Protein AF-A0A6J8ECQ6-F1 (afdb_monomer_lite)

InterPro domains:
  IPR021109 Aspartic peptidase domain superfamily [G3DSA:2.40.70.10] (1-75)

Foldseek 3Di:
DVVPDDWDFPDWDWDWDDQPNDTDTDIDGDTPDLDPDDQDPVNCVVQVWDQDPVQCWIQGPNDTGHHDDPVPADQKFWKWAAAKDKAAAQDKDKGWIDTPDDDDAFFKKWFDDFDPVCVVQQKAWDIDIDTDHPGTDIIIMGRHHNGIGIGHTGHTGGMMGTDRPVRVPPPPPPPPPCPDDPVCVVVVVVVPPDDDDDDDDD

Organism: Mytilus coruscus (NCBI:txid42192)

Sequence (202 aa):
MADGHNVRPLGTIKLPLLIDNQYIYQIFVVADIDIPVVLGYDFMYNNQCVIDVPNKNLLLNSQTVDCHLESQIPSLFKISIDKQVTIPPNSETIIHALPNEKLPYGTTMILDNTSQSFKNKGVLVAKSICTFKGDNLPLRVMNMTDLPQTLYKNTCAGTAETVCSENILGNINAEPDLVLPEHMQVVIENVKVTLRWINAKL

Structure (mmCIF, N/CA/C/O backbone):
data_AF-A0A6J8ECQ6-F1
#
_entry.id   AF-A0A6J8ECQ6-F1
#
loop_
_atom_site.group_PDB
_atom_site.id
_atom_site.type_symbol
_atom_site.label_atom_id
_atom_site.label_alt_id
_atom_site.label_comp_id
_atom_site.label_asym_id
_atom_site.label_entity_id
_atom_site.label_seq_id
_atom_site.pdbx_PDB_ins_code
_atom_site.Cartn_x
_atom_site.Cartn_y
_atom_site.Cartn_z
_atom_site.occupancy
_atom_site.B_iso_or_equiv
_atom_site.auth_seq_id
_atom_site.auth_comp_id
_atom_site.auth_asym_id
_atom_site.auth_atom_id
_atom_site.pdbx_PDB_model_num
ATOM 1 N N . MET A 1 1 ? 20.919 -11.361 -14.931 1.00 57.34 1 MET A N 1
ATOM 2 C CA . MET A 1 1 ? 20.191 -10.134 -14.560 1.00 57.34 1 MET A CA 1
ATOM 3 C C . MET A 1 1 ? 21.131 -8.946 -14.767 1.00 57.34 1 MET A C 1
ATOM 5 O O . MET A 1 1 ? 22.212 -9.140 -15.318 1.00 57.34 1 MET A O 1
ATOM 9 N N . ALA A 1 2 ? 20.734 -7.718 -14.419 1.00 57.00 2 ALA A N 1
ATOM 10 C CA . ALA A 1 2 ? 21.618 -6.544 -14.521 1.00 57.00 2 ALA A CA 1
ATOM 11 C C . ALA A 1 2 ? 22.860 -6.626 -13.595 1.00 57.00 2 ALA A C 1
ATOM 13 O O . ALA A 1 2 ? 23.785 -5.835 -13.728 1.00 57.00 2 ALA A O 1
ATOM 14 N N . ASP A 1 3 ? 22.884 -7.616 -12.702 1.00 67.25 3 ASP A N 1
ATOM 15 C CA . ASP A 1 3 ? 23.976 -8.032 -11.815 1.00 67.25 3 ASP A CA 1
ATOM 16 C C . ASP A 1 3 ? 25.015 -8.974 -12.468 1.00 67.25 3 ASP A C 1
ATOM 18 O O . ASP A 1 3 ? 26.003 -9.337 -11.836 1.00 67.25 3 ASP A O 1
ATOM 22 N N . GLY A 1 4 ? 24.797 -9.408 -13.716 1.00 63.81 4 GLY A N 1
ATOM 23 C CA . GLY A 1 4 ? 25.665 -10.359 -14.417 1.00 63.81 4 GLY A CA 1
ATOM 24 C C . GLY A 1 4 ? 25.425 -11.842 -14.099 1.00 63.81 4 GLY A C 1
ATOM 25 O O . GLY A 1 4 ? 26.076 -12.694 -14.707 1.00 63.81 4 GLY A O 1
ATOM 26 N N . HIS A 1 5 ? 24.475 -12.189 -13.226 1.00 73.31 5 HIS A N 1
ATOM 27 C CA . HIS A 1 5 ? 24.118 -13.586 -12.968 1.00 73.31 5 HIS A CA 1
ATOM 28 C C . HIS A 1 5 ? 23.386 -14.199 -14.168 1.00 73.31 5 HIS A C 1
ATOM 30 O O . HIS A 1 5 ? 22.498 -13.582 -14.772 1.00 73.31 5 HIS A O 1
ATOM 36 N N . ASN A 1 6 ? 23.757 -15.431 -14.524 1.00 76.38 6 ASN A N 1
ATOM 37 C CA . ASN A 1 6 ? 23.113 -16.154 -15.613 1.00 76.38 6 ASN A CA 1
ATOM 38 C C . ASN A 1 6 ? 21.781 -16.727 -15.123 1.00 76.38 6 ASN A C 1
ATOM 40 O O . ASN A 1 6 ? 21.749 -17.638 -14.299 1.00 76.38 6 ASN A O 1
ATOM 44 N N . VAL A 1 7 ? 20.687 -16.170 -15.630 1.00 80.38 7 VAL A N 1
ATOM 45 C CA . VAL A 1 7 ? 19.332 -16.583 -15.275 1.00 80.38 7 VAL A CA 1
ATOM 46 C C . VAL A 1 7 ? 18.813 -17.497 -16.372 1.00 80.38 7 VAL A C 1
ATOM 48 O O . VAL A 1 7 ? 18.702 -17.088 -17.529 1.00 80.38 7 VAL A O 1
ATOM 51 N N . ARG A 1 8 ? 18.497 -18.744 -16.016 1.00 87.31 8 ARG A N 1
ATOM 52 C CA . ARG A 1 8 ? 17.998 -19.738 -16.969 1.00 87.31 8 ARG A CA 1
ATOM 53 C C . ARG A 1 8 ? 16.502 -19.514 -17.236 1.00 87.31 8 ARG A C 1
ATOM 55 O O . ARG A 1 8 ? 15.712 -19.609 -16.299 1.00 87.31 8 ARG A O 1
ATOM 62 N N . PRO A 1 9 ? 16.085 -19.310 -18.499 1.00 90.44 9 PRO A N 1
ATOM 63 C CA . PRO A 1 9 ? 14.670 -19.273 -18.846 1.00 90.44 9 PRO A CA 1
ATOM 64 C C . PRO A 1 9 ? 13.991 -20.622 -18.576 1.00 90.44 9 PRO A C 1
ATOM 66 O O . PRO A 1 9 ? 14.503 -21.674 -18.967 1.00 90.44 9 PRO A O 1
ATOM 69 N N . LEU A 1 10 ? 12.819 -20.577 -17.951 1.00 94.56 10 LEU A N 1
ATOM 70 C CA . LEU A 1 10 ? 11.922 -21.714 -17.731 1.00 94.56 10 LEU A CA 1
ATOM 71 C C . LEU A 1 10 ? 10.846 -21.812 -18.821 1.00 94.56 10 LEU A C 1
ATOM 73 O O . LEU A 1 10 ? 10.339 -22.896 -19.098 1.00 94.56 10 LEU A O 1
ATOM 77 N N . GLY A 1 11 ? 10.507 -20.692 -19.463 1.00 94.44 11 GLY A N 1
ATOM 78 C CA . GLY A 1 11 ? 9.518 -20.647 -20.536 1.00 94.44 11 GLY A CA 1
ATOM 79 C C . GLY A 1 11 ? 9.210 -19.227 -20.993 1.00 94.44 11 GLY A C 1
ATOM 80 O O . GLY A 1 11 ? 9.844 -18.266 -20.559 1.00 94.44 11 GLY A O 1
ATOM 81 N N . THR A 1 12 ? 8.217 -19.095 -21.872 1.00 95.12 12 THR A N 1
ATOM 82 C CA . THR A 1 12 ? 7.693 -17.791 -22.298 1.00 95.12 12 THR A CA 1
ATOM 83 C C . THR A 1 12 ? 6.174 -17.790 -22.266 1.00 95.12 12 THR A C 1
ATOM 85 O O . THR A 1 12 ? 5.545 -18.823 -22.498 1.00 95.12 12 THR A O 1
ATOM 88 N N . ILE A 1 13 ? 5.578 -16.636 -21.976 1.00 95.00 13 ILE A N 1
ATOM 89 C CA . ILE A 1 13 ? 4.125 -16.461 -21.970 1.00 95.00 13 ILE A CA 1
ATOM 90 C C . ILE A 1 13 ? 3.759 -15.052 -22.435 1.00 95.00 13 ILE A C 1
ATOM 92 O O . ILE A 1 13 ? 4.429 -14.084 -22.087 1.00 95.00 13 ILE A O 1
ATOM 96 N N . LYS A 1 14 ? 2.694 -14.918 -23.231 1.00 93.75 14 LYS A N 1
ATOM 97 C CA . LYS A 1 14 ? 2.163 -13.612 -23.640 1.00 93.75 14 LYS A CA 1
ATOM 98 C C . LYS A 1 14 ? 1.031 -13.209 -22.702 1.00 93.75 14 LYS A C 1
ATOM 100 O O . LYS A 1 14 ? 0.001 -13.879 -22.683 1.00 93.75 14 LYS A O 1
ATOM 105 N N . LEU A 1 15 ? 1.212 -12.121 -21.960 1.00 93.00 15 LEU A N 1
ATOM 106 C CA . LEU A 1 15 ? 0.238 -11.617 -20.986 1.00 93.00 15 LEU A CA 1
ATOM 107 C C . LEU A 1 15 ? 0.067 -10.097 -21.124 1.00 93.00 15 LEU A C 1
ATOM 109 O O . LEU A 1 15 ? 0.996 -9.417 -21.573 1.00 93.00 15 LEU A O 1
ATOM 113 N N . PRO A 1 16 ? -1.105 -9.547 -20.756 1.00 91.62 16 PRO A N 1
ATOM 114 C CA . PRO A 1 16 ? -1.269 -8.109 -20.620 1.00 91.62 16 PRO A CA 1
ATOM 115 C C . PRO A 1 16 ? -0.565 -7.614 -19.348 1.00 91.62 16 PRO A C 1
ATOM 117 O O . PRO A 1 16 ? -0.808 -8.119 -18.254 1.00 91.62 16 PRO A O 1
ATOM 120 N N . LEU A 1 17 ? 0.278 -6.599 -19.498 1.00 89.25 17 LEU A N 1
ATOM 121 C CA . LEU A 1 17 ? 0.868 -5.821 -18.417 1.00 89.25 17 LEU A CA 1
ATOM 122 C C . LEU A 1 17 ? 0.044 -4.550 -18.222 1.00 89.25 17 LEU A C 1
ATOM 124 O O . LEU A 1 17 ? -0.150 -3.803 -19.179 1.00 89.25 17 LEU A O 1
ATOM 128 N N . LEU A 1 18 ? -0.433 -4.313 -17.002 1.00 87.56 18 LEU A N 1
ATOM 129 C CA . LEU A 1 18 ? -1.066 -3.051 -16.629 1.00 87.56 18 LEU A CA 1
ATOM 130 C C . LEU A 1 18 ? 0.001 -2.129 -16.033 1.00 87.56 18 LEU A C 1
ATOM 132 O O . LEU A 1 18 ? 0.542 -2.433 -14.971 1.00 87.56 18 LEU A O 1
ATOM 136 N N . ILE A 1 19 ? 0.303 -1.028 -16.718 1.00 86.38 19 ILE A N 1
ATOM 137 C CA . ILE A 1 19 ? 1.131 0.057 -16.183 1.00 86.38 19 ILE A CA 1
ATOM 138 C C . ILE A 1 19 ? 0.235 1.283 -16.063 1.00 86.38 19 ILE A C 1
ATOM 140 O O . ILE A 1 19 ? -0.255 1.788 -17.074 1.00 86.38 19 ILE A O 1
ATOM 144 N N . ASP A 1 20 ? 0.001 1.723 -14.825 1.00 81.62 20 ASP A N 1
ATOM 145 C CA . ASP A 1 20 ? -1.000 2.741 -14.497 1.00 81.62 20 ASP A CA 1
ATOM 146 C C . ASP A 1 20 ? -2.364 2.385 -15.129 1.00 81.62 20 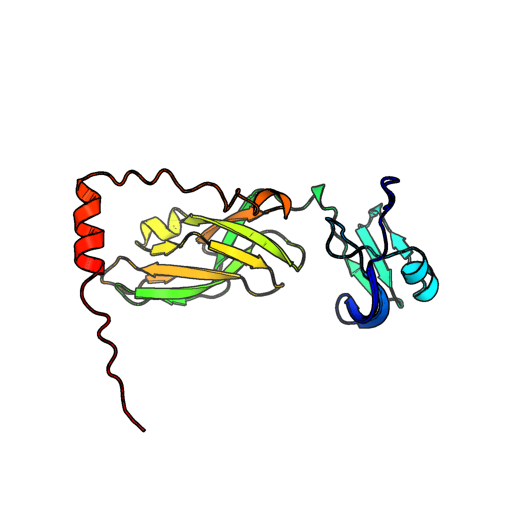ASP A C 1
ATOM 148 O O . ASP A 1 20 ? -2.912 1.324 -14.827 1.00 81.62 20 ASP A O 1
ATOM 152 N N . ASN A 1 21 ? -2.876 3.184 -16.069 1.00 79.50 21 ASN A N 1
ATOM 153 C CA . ASN A 1 21 ? -4.145 2.923 -16.759 1.00 79.50 21 ASN A CA 1
ATOM 154 C C . ASN A 1 21 ? -3.981 2.342 -18.179 1.00 79.50 21 ASN A C 1
ATOM 156 O O . ASN A 1 21 ? -4.912 2.411 -18.988 1.00 79.50 21 ASN A O 1
ATOM 160 N N . GLN A 1 22 ? -2.814 1.778 -18.510 1.00 83.56 22 GLN A N 1
ATOM 161 C CA . GLN A 1 22 ? -2.511 1.250 -19.843 1.00 83.56 22 GLN A CA 1
ATOM 162 C C . GLN A 1 22 ? -2.241 -0.256 -19.842 1.00 83.56 22 GLN A C 1
ATOM 164 O O . GLN A 1 22 ? -1.382 -0.749 -19.114 1.00 83.56 22 GLN A O 1
ATOM 169 N N . TYR A 1 23 ? -2.925 -0.981 -20.733 1.00 89.88 23 TYR A N 1
ATOM 170 C CA . TYR A 1 23 ? -2.656 -2.394 -20.997 1.00 89.88 23 TYR A CA 1
ATOM 171 C C . TYR A 1 23 ? -1.702 -2.566 -22.179 1.00 89.88 23 TYR A C 1
ATOM 173 O O . TYR A 1 23 ? -2.011 -2.155 -23.298 1.00 89.88 23 TYR A O 1
ATOM 181 N N . ILE A 1 24 ? -0.581 -3.246 -21.946 1.00 90.31 24 ILE A N 1
ATOM 182 C CA . ILE A 1 24 ? 0.434 -3.546 -22.961 1.00 90.31 24 ILE A CA 1
ATOM 183 C C . ILE A 1 24 ? 0.647 -5.054 -23.017 1.00 90.31 24 ILE A C 1
ATOM 185 O O . ILE A 1 24 ? 1.004 -5.682 -22.025 1.00 90.31 24 ILE A O 1
ATOM 189 N N . TYR A 1 25 ? 0.434 -5.663 -24.181 1.00 90.50 25 TYR A N 1
ATOM 190 C CA . TYR A 1 25 ? 0.695 -7.090 -24.357 1.00 90.50 25 TYR A CA 1
ATOM 191 C C . TYR A 1 25 ? 2.179 -7.328 -24.613 1.00 90.50 25 TYR A C 1
ATOM 193 O O . TYR A 1 25 ? 2.691 -6.938 -25.660 1.00 90.50 25 TYR A O 1
ATOM 201 N N . GLN A 1 26 ? 2.835 -8.040 -23.699 1.00 90.44 26 GLN A N 1
ATOM 202 C CA . GLN A 1 26 ? 4.257 -8.361 -23.786 1.00 90.44 26 GLN A CA 1
ATOM 203 C C . GLN A 1 26 ? 4.466 -9.876 -23.694 1.00 90.44 26 GLN A C 1
ATOM 205 O O . GLN A 1 26 ? 3.704 -10.595 -23.040 1.00 90.44 26 GLN A O 1
ATOM 210 N N . ILE A 1 27 ? 5.498 -10.372 -24.379 1.00 91.75 27 ILE A N 1
ATOM 211 C CA . ILE A 1 27 ? 6.008 -11.725 -24.152 1.00 91.75 27 ILE A CA 1
ATOM 212 C C . ILE A 1 27 ? 6.946 -11.656 -22.949 1.00 91.75 27 ILE A C 1
ATOM 214 O O . ILE A 1 27 ? 7.990 -11.011 -23.007 1.00 91.75 27 ILE A O 1
ATOM 218 N N . PHE A 1 28 ? 6.567 -12.322 -21.867 1.00 91.94 28 PHE A N 1
ATOM 219 C CA . PHE A 1 28 ? 7.386 -12.486 -20.678 1.00 91.94 28 PHE A CA 1
ATOM 220 C C . PHE A 1 28 ? 8.244 -13.734 -20.812 1.00 91.94 28 PHE A C 1
ATOM 222 O O . PHE A 1 28 ? 7.748 -14.800 -21.185 1.00 91.94 28 PHE A O 1
ATOM 229 N N . VAL A 1 29 ? 9.520 -13.605 -20.462 1.00 91.62 29 VAL A N 1
ATOM 230 C CA . VAL A 1 29 ? 10.399 -14.744 -20.206 1.00 91.62 29 VAL A CA 1
ATOM 231 C C . VAL A 1 29 ? 10.252 -15.099 -18.733 1.00 91.62 29 VAL A C 1
ATOM 233 O O . VAL A 1 29 ? 10.522 -14.272 -17.867 1.00 91.62 29 VAL A O 1
ATOM 236 N N . VAL A 1 30 ? 9.792 -16.315 -18.451 1.00 91.25 30 VAL A N 1
ATOM 237 C CA . VAL A 1 30 ? 9.644 -16.811 -17.081 1.00 91.25 30 VAL A CA 1
ATOM 238 C C . VAL A 1 30 ? 10.979 -17.383 -16.641 1.00 91.25 30 VAL A C 1
ATOM 240 O O . VAL A 1 30 ? 11.564 -18.200 -17.355 1.00 91.25 30 VAL A O 1
ATOM 243 N N . ALA A 1 31 ? 11.451 -16.969 -15.475 1.00 90.06 31 ALA A N 1
ATOM 244 C CA . ALA A 1 31 ? 12.676 -17.453 -14.869 1.00 90.06 31 ALA A CA 1
ATOM 245 C C . ALA A 1 31 ? 12.563 -17.418 -13.343 1.00 90.06 31 ALA A C 1
ATOM 247 O O . ALA A 1 31 ? 11.691 -16.739 -12.806 1.00 90.06 31 ALA A O 1
ATOM 248 N N . ASP A 1 32 ? 13.444 -18.153 -12.672 1.00 86.69 32 ASP A N 1
ATOM 249 C CA . ASP A 1 32 ? 13.591 -18.095 -11.219 1.00 86.69 32 ASP A CA 1
ATOM 250 C C . ASP A 1 32 ? 14.421 -16.852 -10.860 1.00 86.69 32 ASP A C 1
ATOM 252 O O . ASP A 1 32 ? 15.632 -16.825 -11.094 1.00 86.69 32 ASP A O 1
ATOM 256 N N . ILE A 1 33 ? 13.741 -15.781 -10.441 1.00 82.81 33 ILE A N 1
ATOM 257 C CA . ILE A 1 33 ? 14.327 -14.477 -10.109 1.00 82.81 33 ILE A CA 1
ATOM 258 C C . ILE A 1 33 ? 13.702 -13.931 -8.822 1.00 82.81 33 ILE A C 1
ATOM 260 O O . ILE A 1 33 ? 12.494 -14.047 -8.621 1.00 82.81 33 ILE A O 1
ATOM 264 N N . ASP A 1 34 ? 14.511 -13.280 -7.985 1.00 73.69 34 ASP A N 1
ATOM 265 C CA . ASP A 1 34 ? 14.055 -12.720 -6.699 1.00 73.69 34 ASP A CA 1
ATOM 266 C C . ASP A 1 34 ? 13.149 -11.489 -6.873 1.00 73.69 34 ASP A C 1
ATOM 268 O O . ASP A 1 34 ? 12.308 -11.171 -6.030 1.00 73.69 34 ASP A O 1
ATOM 272 N N . ILE A 1 35 ? 13.304 -10.791 -8.002 1.00 75.25 35 ILE A N 1
ATOM 273 C CA . ILE A 1 35 ? 12.509 -9.617 -8.364 1.00 75.25 35 ILE A CA 1
ATOM 274 C C . ILE A 1 35 ? 11.280 -10.089 -9.147 1.00 75.25 35 ILE A C 1
ATOM 276 O O . ILE A 1 35 ? 11.448 -10.748 -10.170 1.00 75.25 35 ILE A O 1
ATOM 280 N N . PRO A 1 36 ? 10.048 -9.706 -8.763 1.00 74.31 36 PRO A N 1
ATOM 281 C CA . PRO A 1 36 ? 8.832 -10.261 -9.359 1.00 74.31 36 PRO A CA 1
ATOM 282 C C . PRO A 1 36 ? 8.723 -10.034 -10.874 1.00 74.31 36 PRO A C 1
ATOM 284 O O . PRO A 1 36 ? 8.244 -10.909 -11.591 1.00 74.31 36 PRO A O 1
ATOM 287 N N . VAL A 1 37 ? 9.145 -8.864 -11.371 1.00 85.25 37 VAL A N 1
ATOM 288 C CA . VAL A 1 37 ? 9.151 -8.519 -12.800 1.00 85.25 37 VAL A CA 1
ATOM 289 C C . VAL A 1 37 ? 10.292 -7.547 -13.088 1.00 85.25 37 VAL A C 1
ATOM 291 O O . VAL A 1 37 ? 10.501 -6.590 -12.346 1.00 85.25 37 VAL A O 1
ATOM 294 N N . VAL A 1 38 ? 10.986 -7.745 -14.210 1.00 88.62 38 VAL A N 1
ATOM 295 C CA . VAL A 1 38 ? 11.984 -6.805 -14.734 1.00 88.62 38 VAL A CA 1
ATOM 296 C C . VAL A 1 38 ? 11.570 -6.377 -16.139 1.00 88.62 38 VAL A C 1
ATOM 298 O O . VAL A 1 38 ? 11.349 -7.221 -17.007 1.00 88.62 38 VAL A O 1
ATOM 301 N N . LEU A 1 39 ? 11.477 -5.066 -16.374 1.00 89.44 39 LEU A N 1
ATOM 302 C CA . LEU A 1 39 ? 11.253 -4.525 -17.714 1.00 89.44 39 LEU A CA 1
ATOM 303 C C . LEU A 1 39 ? 12.577 -4.493 -18.480 1.00 89.44 39 LEU A C 1
ATOM 305 O O . LEU A 1 39 ? 13.507 -3.774 -18.119 1.00 89.44 39 LEU A O 1
ATOM 309 N N . GLY A 1 40 ? 12.658 -5.314 -19.525 1.00 89.31 40 GLY A N 1
ATOM 310 C CA . GLY A 1 40 ? 13.839 -5.439 -20.368 1.00 89.31 40 GLY A CA 1
ATOM 311 C C . GLY A 1 40 ? 14.002 -4.295 -21.369 1.00 89.31 40 GLY A C 1
ATOM 312 O O . GLY A 1 40 ? 13.098 -3.495 -21.621 1.00 89.31 40 GLY A O 1
ATOM 313 N N . TYR A 1 41 ? 15.185 -4.244 -21.982 1.00 88.19 41 TYR A N 1
ATOM 314 C CA . TYR A 1 41 ? 15.485 -3.305 -23.064 1.00 88.19 41 TYR A CA 1
ATOM 315 C C . TYR A 1 41 ? 14.548 -3.468 -24.266 1.00 88.19 41 TYR A C 1
ATOM 317 O O . TYR A 1 41 ? 14.153 -2.482 -24.877 1.00 88.19 41 TYR A O 1
ATOM 325 N N . ASP A 1 42 ? 14.161 -4.698 -24.583 1.00 89.44 42 ASP A N 1
ATOM 326 C CA . ASP A 1 42 ? 13.210 -5.029 -25.641 1.00 89.44 42 ASP A CA 1
ATOM 327 C C . ASP A 1 42 ? 11.836 -4.385 -25.407 1.00 89.44 42 ASP A C 1
ATOM 329 O O . ASP A 1 42 ? 11.280 -3.771 -26.318 1.00 89.44 42 ASP A O 1
ATOM 333 N N . PHE A 1 43 ? 11.314 -4.458 -24.179 1.00 91.56 43 PHE A N 1
ATOM 334 C CA . PHE A 1 43 ? 10.083 -3.772 -23.798 1.00 91.56 43 PHE A CA 1
ATOM 335 C C . PHE A 1 43 ? 10.233 -2.259 -23.971 1.00 91.56 43 PHE A C 1
ATOM 337 O O . PHE A 1 43 ? 9.376 -1.624 -24.586 1.00 91.56 43 PHE A O 1
ATOM 344 N N . MET A 1 44 ? 11.331 -1.688 -23.466 1.00 91.50 44 MET A N 1
ATOM 345 C CA . MET A 1 44 ? 11.578 -0.249 -23.558 1.00 91.50 44 MET A CA 1
ATOM 346 C C . MET A 1 44 ? 11.688 0.230 -25.007 1.00 91.50 44 MET A C 1
ATOM 348 O O . MET A 1 44 ? 11.099 1.246 -25.364 1.00 91.50 44 MET A O 1
ATOM 352 N N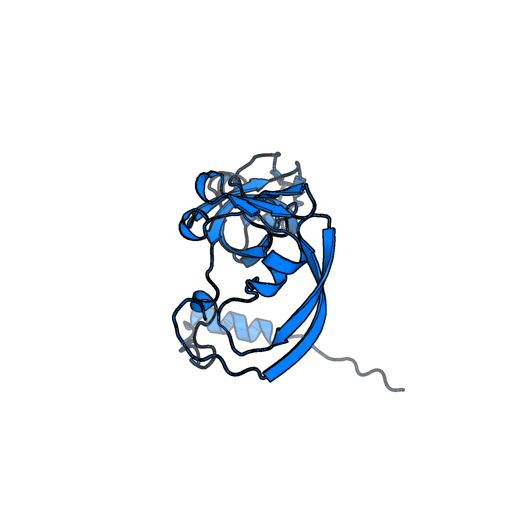 . TYR A 1 45 ? 12.400 -0.516 -25.849 1.00 90.81 45 TYR A N 1
ATOM 353 C CA . TYR A 1 45 ? 12.575 -0.200 -27.261 1.00 90.81 45 TYR A CA 1
ATOM 354 C C . TYR A 1 45 ? 11.244 -0.261 -28.019 1.00 90.81 45 TYR A C 1
ATOM 356 O O . TYR A 1 45 ? 10.875 0.692 -28.705 1.00 90.81 45 TYR A O 1
ATOM 364 N N . ASN A 1 46 ? 10.488 -1.349 -27.848 1.00 91.44 46 ASN A N 1
ATOM 365 C CA . ASN A 1 46 ? 9.236 -1.571 -28.574 1.00 91.44 46 ASN A CA 1
ATOM 366 C C . ASN A 1 46 ? 8.125 -0.591 -28.174 1.00 91.44 46 ASN A C 1
ATOM 368 O O . ASN A 1 46 ? 7.274 -0.276 -29.002 1.00 91.44 46 ASN A O 1
ATOM 372 N N . ASN A 1 47 ? 8.138 -0.103 -26.931 1.00 89.50 47 ASN A N 1
ATOM 373 C CA . ASN A 1 47 ? 7.143 0.842 -26.414 1.00 89.50 47 ASN A CA 1
ATOM 374 C C . ASN A 1 47 ? 7.659 2.290 -26.351 1.00 89.50 47 ASN A C 1
ATOM 376 O O . ASN A 1 47 ? 7.008 3.145 -25.752 1.00 89.50 47 ASN A O 1
ATOM 380 N N . GLN A 1 48 ? 8.819 2.569 -26.965 1.00 91.31 48 GLN A N 1
ATOM 381 C CA . GLN A 1 48 ? 9.428 3.905 -27.035 1.00 91.31 48 GLN A CA 1
ATOM 382 C C . GLN A 1 48 ? 9.558 4.575 -25.657 1.00 91.31 48 GLN A C 1
ATOM 384 O O . GLN A 1 48 ? 9.311 5.771 -25.494 1.00 91.31 48 GLN A O 1
ATOM 389 N N . CYS A 1 49 ? 9.930 3.780 -24.656 1.00 92.94 49 CYS A N 1
ATOM 390 C CA . CYS A 1 49 ? 10.055 4.238 -23.286 1.00 92.94 49 CYS A CA 1
ATOM 391 C C . CYS A 1 49 ? 11.2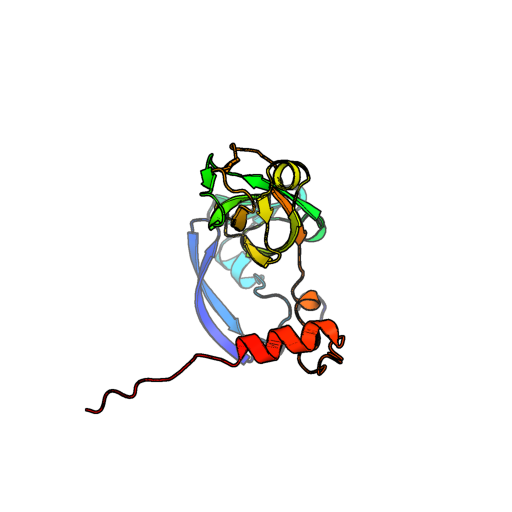08 5.233 -23.128 1.00 92.94 49 CYS A C 1
ATOM 393 O O . CYS A 1 49 ? 12.294 5.031 -23.678 1.00 92.94 49 CYS A O 1
ATOM 395 N N . VAL A 1 50 ? 11.017 6.245 -22.280 1.00 93.75 50 VAL A N 1
ATOM 396 C CA . VAL A 1 50 ? 12.101 7.125 -21.814 1.00 93.75 50 VAL A CA 1
ATOM 397 C C . VAL A 1 50 ? 12.126 7.111 -20.293 1.00 93.75 50 VAL A C 1
ATOM 399 O O . VAL A 1 50 ? 11.147 7.482 -19.655 1.00 93.75 50 VAL A O 1
ATOM 402 N N . ILE A 1 51 ? 13.247 6.686 -19.709 1.00 92.56 51 ILE A N 1
ATOM 403 C CA . ILE A 1 51 ? 13.456 6.740 -18.259 1.00 92.56 51 ILE A CA 1
ATOM 404 C C . ILE A 1 51 ? 14.126 8.069 -17.913 1.00 92.56 51 ILE A C 1
ATOM 406 O O . ILE A 1 51 ? 15.271 8.316 -18.292 1.00 92.56 51 ILE A O 1
ATOM 410 N N . ASP A 1 52 ? 13.426 8.898 -17.149 1.00 92.56 52 ASP A N 1
ATOM 411 C CA . ASP A 1 52 ? 13.957 10.103 -16.525 1.00 92.56 52 ASP A CA 1
ATOM 412 C C . ASP A 1 52 ? 14.293 9.792 -15.061 1.00 92.56 52 ASP A C 1
ATOM 414 O O . ASP A 1 52 ? 13.444 9.853 -14.171 1.00 92.56 52 ASP A O 1
ATOM 418 N N . VAL A 1 53 ? 15.544 9.393 -14.818 1.00 90.69 53 VAL A N 1
ATOM 419 C CA . VAL A 1 53 ? 16.016 8.999 -13.481 1.00 90.69 53 VAL A CA 1
ATOM 420 C C . VAL A 1 53 ? 15.957 10.159 -12.473 1.00 90.69 53 VAL A C 1
ATOM 422 O O . VAL A 1 53 ? 15.453 9.932 -11.371 1.00 90.69 53 VAL A O 1
ATOM 425 N N . PRO A 1 54 ? 16.417 11.391 -12.794 1.00 89.75 54 PRO A N 1
ATOM 426 C CA . PRO A 1 54 ? 16.318 12.524 -11.871 1.00 89.75 54 PRO A CA 1
ATOM 427 C C . PRO A 1 54 ? 14.887 12.819 -11.409 1.00 89.75 54 PRO A C 1
ATOM 429 O O . PRO A 1 54 ? 14.664 13.030 -10.215 1.00 89.75 54 PRO A O 1
ATOM 432 N N . ASN A 1 55 ? 13.922 12.791 -12.332 1.00 90.88 55 ASN A N 1
ATOM 433 C CA . ASN A 1 55 ? 12.515 13.038 -12.014 1.00 90.88 55 ASN A CA 1
ATOM 434 C C . ASN A 1 55 ? 11.765 11.783 -11.553 1.00 90.88 55 ASN A C 1
ATOM 436 O O . ASN A 1 55 ? 10.623 11.900 -11.122 1.00 90.88 55 ASN A O 1
ATOM 440 N N . LYS A 1 56 ? 12.418 10.613 -11.589 1.00 91.25 56 LYS A N 1
ATOM 441 C CA . LYS A 1 56 ? 11.859 9.297 -11.248 1.00 91.25 56 LYS A CA 1
ATOM 442 C C . LYS A 1 56 ? 10.610 8.986 -12.059 1.00 91.25 56 LYS A C 1
ATOM 444 O O . LYS A 1 56 ? 9.621 8.526 -11.512 1.00 91.25 56 LYS A O 1
ATOM 449 N N . ASN A 1 57 ? 10.674 9.220 -13.361 1.00 92.56 57 ASN A N 1
ATOM 450 C CA . ASN A 1 57 ? 9.537 9.037 -14.244 1.00 92.56 57 ASN A CA 1
ATOM 451 C C . ASN A 1 57 ? 9.886 8.101 -15.396 1.00 92.56 57 ASN A C 1
ATOM 453 O O . ASN A 1 57 ? 11.005 8.105 -15.913 1.00 92.56 57 ASN A O 1
ATOM 457 N N . LEU A 1 58 ? 8.898 7.328 -15.825 1.00 92.31 58 LEU A N 1
ATOM 458 C CA . LEU A 1 58 ? 8.924 6.559 -17.059 1.00 92.31 58 LEU A CA 1
ATOM 459 C C . LEU A 1 58 ? 7.920 7.185 -18.025 1.00 92.31 58 LEU A C 1
ATOM 461 O O . LEU A 1 58 ? 6.717 7.146 -17.789 1.00 92.31 58 LEU A O 1
ATOM 465 N N . LEU A 1 59 ? 8.398 7.747 -19.129 1.00 93.31 59 LEU A N 1
ATOM 466 C CA . LEU A 1 59 ? 7.530 8.105 -20.243 1.00 93.31 59 LEU A CA 1
ATOM 467 C C . LEU A 1 59 ? 7.203 6.836 -21.029 1.00 93.31 59 LEU A C 1
ATOM 469 O O . LEU A 1 59 ? 8.111 6.164 -21.517 1.00 93.31 59 LEU A O 1
ATOM 473 N N . LEU A 1 60 ? 5.918 6.541 -21.172 1.00 91.81 60 LEU A N 1
ATOM 474 C CA . LEU A 1 60 ? 5.388 5.370 -21.860 1.00 91.81 60 LEU A CA 1
ATOM 475 C C . LEU A 1 60 ? 4.156 5.793 -22.664 1.00 91.81 60 LEU A C 1
ATOM 477 O O . LEU A 1 60 ? 3.203 6.322 -22.098 1.00 91.81 60 LEU A O 1
ATOM 481 N N . ASN A 1 61 ? 4.166 5.599 -23.988 1.00 85.44 61 ASN A N 1
ATOM 482 C CA . ASN A 1 61 ? 3.063 6.013 -24.874 1.00 85.44 61 ASN A CA 1
ATOM 483 C C . ASN A 1 61 ? 2.604 7.471 -24.646 1.00 85.44 61 ASN A C 1
ATOM 485 O O . ASN A 1 61 ? 1.409 7.754 -24.551 1.00 85.44 61 ASN A O 1
ATOM 489 N N . SER A 1 62 ? 3.561 8.395 -24.494 1.00 83.31 62 SER A N 1
ATOM 490 C CA . SER A 1 62 ? 3.315 9.815 -24.183 1.00 83.31 62 SER A CA 1
ATOM 491 C C . SER A 1 62 ? 2.622 10.096 -22.837 1.00 83.31 62 SER A C 1
ATOM 493 O O . SER A 1 62 ? 2.219 11.234 -22.598 1.00 83.31 62 SER A O 1
ATOM 495 N N . GLN A 1 63 ? 2.508 9.106 -21.947 1.00 88.50 63 GLN A N 1
ATOM 496 C CA . GLN A 1 63 ? 2.075 9.280 -20.561 1.00 88.50 63 GLN A CA 1
ATOM 497 C C . GLN A 1 63 ? 3.257 9.132 -19.610 1.00 88.50 63 GLN A C 1
ATOM 499 O O . GLN A 1 63 ? 4.128 8.284 -19.800 1.00 88.50 63 GLN A O 1
ATOM 504 N N . THR A 1 64 ? 3.285 9.979 -18.589 1.00 91.12 64 THR A N 1
ATOM 505 C CA . THR A 1 64 ? 4.288 9.920 -17.530 1.00 91.12 64 THR A CA 1
ATOM 506 C C . THR A 1 64 ? 3.795 8.978 -16.446 1.00 91.12 64 THR A C 1
ATOM 508 O O . THR A 1 64 ? 2.744 9.216 -15.858 1.00 91.12 64 THR A O 1
ATOM 511 N N . VAL A 1 65 ? 4.563 7.928 -16.186 1.00 89.88 65 VAL A N 1
ATOM 512 C CA . VAL A 1 65 ? 4.358 7.004 -15.075 1.00 89.88 65 VAL A CA 1
ATOM 513 C C . VAL A 1 65 ? 5.336 7.378 -13.969 1.00 89.88 65 VAL A C 1
ATOM 515 O O . VAL A 1 65 ? 6.549 7.391 -14.195 1.00 89.88 65 VAL A O 1
ATOM 518 N N . ASP A 1 66 ? 4.807 7.677 -12.785 1.00 87.69 66 ASP A N 1
ATOM 519 C CA . ASP A 1 66 ? 5.616 7.934 -11.595 1.00 87.69 66 ASP A CA 1
ATOM 520 C C . ASP A 1 66 ? 6.315 6.634 -11.162 1.00 87.69 66 ASP A C 1
ATOM 522 O O . ASP A 1 66 ? 5.682 5.598 -10.941 1.00 87.69 66 ASP A O 1
ATOM 526 N N . CYS A 1 67 ? 7.634 6.691 -11.019 1.00 87.44 67 CYS A N 1
ATOM 527 C CA . CYS A 1 67 ? 8.458 5.602 -10.513 1.00 87.44 67 CYS A CA 1
ATOM 528 C C . CYS A 1 67 ? 8.942 5.914 -9.094 1.00 87.44 67 CYS A C 1
ATOM 530 O O . CYS A 1 67 ? 9.061 7.063 -8.660 1.00 87.44 67 CYS A O 1
ATOM 532 N N . HIS A 1 68 ? 9.305 4.863 -8.367 1.00 82.00 68 HIS A N 1
ATOM 533 C CA . HIS A 1 68 ? 9.870 4.981 -7.030 1.00 82.00 68 HIS A CA 1
ATOM 534 C C . HIS A 1 68 ? 11.221 4.284 -6.977 1.00 82.00 68 HIS A C 1
ATOM 536 O O . HIS A 1 68 ? 11.403 3.209 -7.544 1.00 82.00 68 HIS A O 1
ATOM 542 N N . LEU A 1 69 ? 12.171 4.904 -6.279 1.00 82.56 69 LEU A N 1
ATOM 543 C CA . LEU A 1 69 ? 13.395 4.222 -5.891 1.00 82.56 69 LEU A CA 1
ATOM 544 C C . LEU A 1 69 ? 13.096 3.411 -4.637 1.00 82.56 69 LEU A C 1
ATOM 546 O O . LEU A 1 69 ? 12.548 3.950 -3.677 1.00 82.56 69 LEU A O 1
ATOM 550 N N . GLU A 1 70 ? 13.488 2.142 -4.632 1.00 76.75 70 GLU A N 1
ATOM 551 C CA . GLU A 1 70 ? 13.283 1.249 -3.489 1.00 76.75 70 GLU A CA 1
ATOM 552 C C . GLU A 1 70 ? 13.884 1.827 -2.198 1.00 76.75 70 GLU A C 1
ATOM 554 O O . GLU A 1 70 ? 13.243 1.824 -1.153 1.00 76.75 70 GLU A O 1
ATOM 559 N N . SER A 1 71 ? 15.053 2.470 -2.301 1.00 77.56 71 SER A N 1
ATOM 560 C CA . SER A 1 71 ? 15.733 3.148 -1.188 1.00 77.56 71 SER A CA 1
ATOM 561 C C . SER A 1 71 ? 14.976 4.339 -0.589 1.00 77.56 71 SER A C 1
ATOM 563 O O . SER A 1 71 ? 15.374 4.856 0.453 1.00 77.56 71 SER A O 1
ATOM 565 N N . GLN A 1 72 ? 13.920 4.814 -1.249 1.00 79.75 72 GLN A N 1
ATOM 566 C CA . GLN A 1 72 ? 13.106 5.944 -0.800 1.00 79.75 72 GLN A CA 1
ATOM 567 C C . GLN A 1 72 ? 11.746 5.514 -0.257 1.00 79.75 72 GLN A C 1
ATOM 569 O O . GLN A 1 72 ? 10.985 6.368 0.201 1.00 79.75 72 GLN A O 1
ATOM 574 N N . ILE A 1 73 ? 11.430 4.219 -0.301 1.00 82.69 73 ILE A N 1
ATOM 575 C CA . ILE A 1 73 ? 10.236 3.694 0.348 1.00 82.69 73 ILE A CA 1
ATOM 576 C C . ILE A 1 73 ? 10.485 3.758 1.864 1.00 82.69 73 ILE A C 1
ATOM 578 O O . ILE A 1 73 ? 11.480 3.209 2.341 1.00 82.69 73 ILE A O 1
ATOM 582 N N . PRO A 1 74 ? 9.632 4.448 2.643 1.00 85.12 74 PRO A N 1
ATOM 583 C CA . PRO A 1 74 ? 9.847 4.588 4.076 1.00 85.12 74 PRO A CA 1
ATOM 584 C C . PRO A 1 74 ? 9.804 3.218 4.760 1.00 85.12 74 PRO A C 1
ATOM 586 O O . PRO A 1 74 ? 8.891 2.424 4.530 1.00 85.12 74 PRO A O 1
ATOM 589 N N . SER A 1 75 ? 10.777 2.952 5.631 1.00 86.81 75 SER A N 1
ATOM 590 C CA . SER A 1 75 ? 10.837 1.700 6.393 1.00 86.81 75 SER A CA 1
ATOM 591 C C . SER A 1 75 ? 9.779 1.630 7.490 1.00 86.81 75 SER A C 1
ATOM 593 O O . SER A 1 75 ? 9.282 0.550 7.768 1.00 86.81 75 SER A O 1
ATOM 595 N N . LEU A 1 76 ? 9.405 2.773 8.077 1.00 90.88 76 LEU A N 1
ATOM 596 C CA . LEU A 1 76 ? 8.403 2.906 9.135 1.00 90.88 76 LEU A CA 1
ATOM 597 C C . LEU A 1 76 ? 7.553 4.155 8.884 1.00 90.88 76 LEU A C 1
ATOM 599 O O . LEU A 1 76 ? 8.083 5.247 8.682 1.00 90.88 76 LEU A O 1
ATOM 603 N N . PHE A 1 77 ? 6.232 4.017 8.947 1.00 92.81 77 PHE A N 1
ATOM 604 C CA . PHE A 1 77 ? 5.299 5.122 8.720 1.00 92.81 77 PHE A CA 1
ATOM 605 C C . PHE A 1 77 ? 4.019 4.967 9.543 1.00 92.81 77 PHE A C 1
ATOM 607 O O . PHE A 1 77 ? 3.717 3.907 10.092 1.00 92.81 77 PHE A O 1
ATOM 614 N N . LYS A 1 78 ? 3.258 6.059 9.662 1.00 94.44 78 LYS A N 1
ATOM 615 C CA . LYS A 1 78 ? 1.962 6.073 10.356 1.00 94.44 78 LYS A CA 1
ATOM 616 C C . LYS A 1 78 ? 0.833 5.717 9.405 1.00 94.44 78 LYS A C 1
ATOM 618 O O . LYS A 1 78 ? 0.892 6.026 8.217 1.00 94.44 78 LYS A O 1
ATOM 623 N N . ILE A 1 79 ? -0.223 5.149 9.969 1.00 94.56 79 ILE A N 1
ATOM 624 C CA . ILE A 1 79 ? -1.468 4.861 9.264 1.00 94.56 79 ILE A CA 1
ATOM 625 C C . ILE A 1 79 ? -2.608 5.564 9.973 1.00 94.56 79 ILE A C 1
ATOM 627 O O . ILE A 1 79 ? -2.702 5.523 11.204 1.00 94.56 79 ILE A O 1
ATOM 631 N N . SER A 1 80 ? -3.490 6.178 9.193 1.00 95.25 80 SER A N 1
ATOM 632 C CA . SER A 1 80 ? -4.626 6.930 9.712 1.00 95.25 80 SER A CA 1
ATOM 633 C C . SER A 1 80 ? -5.937 6.491 9.085 1.00 95.25 80 SER A C 1
ATOM 635 O O . SER A 1 80 ? -5.990 6.022 7.952 1.00 95.25 80 SER A O 1
ATOM 637 N N . ILE A 1 81 ? -7.013 6.675 9.841 1.00 95.44 81 ILE A N 1
ATOM 638 C CA . ILE A 1 81 ? -8.370 6.370 9.396 1.00 95.44 81 ILE A CA 1
ATOM 639 C C . ILE A 1 81 ? -8.764 7.250 8.209 1.00 95.44 81 ILE A C 1
ATOM 641 O O . ILE A 1 81 ? -8.697 8.476 8.301 1.00 95.44 81 ILE A O 1
ATOM 645 N N . ASP A 1 82 ? -9.219 6.628 7.121 1.00 92.12 82 ASP A N 1
ATOM 646 C CA . ASP A 1 82 ? -9.611 7.343 5.899 1.00 92.12 82 ASP A CA 1
ATOM 647 C C . ASP A 1 82 ? -10.967 8.049 6.062 1.00 92.12 82 ASP A C 1
ATOM 649 O O . ASP A 1 82 ? -11.169 9.188 5.632 1.00 92.12 82 ASP A O 1
ATOM 653 N N . LYS A 1 83 ? -11.910 7.393 6.746 1.00 92.94 83 LYS A N 1
ATOM 654 C CA . LYS A 1 83 ? -13.275 7.892 6.956 1.00 92.94 83 LYS A CA 1
ATOM 655 C C . LYS A 1 83 ? -13.735 7.633 8.378 1.00 92.94 83 LYS A C 1
ATOM 657 O O . LYS A 1 83 ? -13.413 6.605 8.961 1.00 92.94 83 LYS A O 1
ATOM 662 N N . GLN A 1 84 ? -14.508 8.571 8.923 1.00 95.69 84 GLN A N 1
ATOM 663 C CA . GLN A 1 84 ? -15.082 8.412 10.255 1.00 95.69 84 GLN A CA 1
ATOM 664 C C . GLN A 1 84 ? -15.880 7.105 10.345 1.00 95.69 84 GLN A C 1
ATOM 666 O O . GLN A 1 84 ? -16.683 6.803 9.464 1.00 95.69 84 GLN A O 1
ATOM 671 N N . VAL A 1 85 ? -15.675 6.364 11.430 1.00 96.50 85 VAL A N 1
ATOM 672 C CA . VAL A 1 85 ? -16.328 5.079 11.691 1.00 96.50 85 VAL A CA 1
ATOM 673 C C . VAL A 1 85 ? -16.651 4.951 13.174 1.00 96.50 85 VAL A C 1
ATOM 675 O O . VAL A 1 85 ? -15.884 5.400 14.024 1.00 96.50 85 VAL A O 1
ATOM 678 N N . THR A 1 86 ? -17.786 4.336 13.493 1.00 97.50 86 THR A N 1
ATOM 679 C CA . THR A 1 86 ? -18.165 3.997 14.867 1.00 97.50 86 THR A CA 1
ATOM 680 C C . THR A 1 86 ? -18.129 2.487 15.026 1.00 97.50 86 THR A C 1
ATOM 682 O O . THR A 1 86 ? -18.810 1.772 14.296 1.00 97.50 86 THR A O 1
ATOM 685 N N . ILE A 1 87 ? -17.327 2.011 15.975 1.00 97.50 87 ILE A N 1
ATOM 686 C CA . ILE A 1 87 ? -17.168 0.589 16.275 1.00 97.50 87 ILE A CA 1
ATOM 687 C C . ILE A 1 87 ? -18.113 0.238 17.431 1.00 97.50 87 ILE A C 1
ATOM 689 O O . ILE A 1 87 ? -18.044 0.900 18.475 1.00 97.50 87 ILE A O 1
ATOM 693 N N . PRO A 1 88 ? -18.990 -0.770 17.288 1.00 98.06 88 PRO A N 1
ATOM 694 C CA . PRO A 1 88 ? -19.878 -1.197 18.366 1.00 98.06 88 PRO A CA 1
ATOM 695 C C . PRO A 1 88 ? -19.119 -1.631 19.635 1.00 98.06 88 PRO A C 1
ATOM 697 O O . PRO A 1 88 ? -17.945 -2.004 19.544 1.00 98.06 88 PRO A O 1
ATOM 700 N N . PRO A 1 89 ? -19.760 -1.602 20.818 1.00 98.00 89 PRO A N 1
ATOM 701 C CA . PRO A 1 89 ? -19.200 -2.169 22.047 1.00 98.00 89 PRO A CA 1
ATOM 702 C C . PRO A 1 89 ? -18.736 -3.615 21.872 1.00 98.00 89 PRO A C 1
ATOM 704 O O . PRO A 1 89 ? -19.400 -4.369 21.159 1.00 98.00 89 PRO A O 1
ATOM 707 N N . ASN A 1 90 ? -17.653 -4.006 22.550 1.00 97.31 90 ASN A N 1
ATOM 708 C CA . ASN A 1 90 ? -17.178 -5.398 22.638 1.00 97.31 90 ASN A CA 1
ATOM 709 C C . ASN A 1 90 ? -17.149 -6.144 21.293 1.00 97.31 90 ASN A C 1
ATOM 711 O O . ASN A 1 90 ? -17.518 -7.315 21.201 1.00 97.31 90 ASN A O 1
ATOM 715 N N . SER A 1 91 ? -16.763 -5.443 20.229 1.00 97.00 91 SER A N 1
ATOM 716 C CA . SER A 1 91 ? -16.857 -5.955 18.868 1.00 97.00 91 SER A CA 1
ATOM 717 C C . SER A 1 91 ? -15.549 -5.809 18.121 1.00 97.00 91 SER A C 1
ATOM 719 O O . SER A 1 91 ? -14.728 -4.930 18.397 1.00 97.00 91 SER A O 1
ATOM 721 N N . GLU A 1 92 ? -15.386 -6.687 17.143 1.00 96.44 92 GLU A N 1
ATOM 722 C CA . GLU A 1 92 ? -14.296 -6.649 16.195 1.00 96.44 92 GLU A CA 1
ATOM 723 C C . GLU A 1 92 ? -14.829 -6.244 14.821 1.00 96.44 92 GLU A C 1
ATOM 725 O O . GLU A 1 92 ? -15.910 -6.661 14.402 1.00 96.44 92 GLU A O 1
ATOM 730 N N . THR A 1 93 ? -14.109 -5.377 14.120 1.00 94.56 93 THR A N 1
ATOM 731 C CA . THR A 1 93 ? -14.543 -4.823 12.834 1.00 94.56 93 THR A CA 1
ATOM 732 C C . THR A 1 93 ? -13.336 -4.562 11.944 1.00 94.56 93 THR A C 1
ATOM 734 O O . THR A 1 93 ? -12.257 -4.221 12.424 1.00 94.56 93 THR A O 1
ATOM 737 N N . ILE A 1 94 ? -13.510 -4.718 10.633 1.00 94.38 94 ILE A N 1
ATOM 738 C CA . ILE A 1 94 ? -12.525 -4.270 9.646 1.00 94.38 94 ILE A CA 1
ATOM 739 C C . ILE A 1 94 ? -12.904 -2.856 9.215 1.00 94.38 94 ILE A C 1
ATOM 741 O O . ILE A 1 94 ? -14.030 -2.616 8.783 1.00 94.38 94 ILE A O 1
ATOM 745 N N . ILE A 1 95 ? -11.965 -1.926 9.341 1.00 93.38 95 ILE A N 1
ATOM 746 C CA . ILE A 1 95 ? -12.123 -0.525 8.949 1.00 93.38 95 ILE A CA 1
ATOM 747 C C . ILE A 1 95 ? -11.092 -0.147 7.888 1.00 93.38 95 ILE A C 1
ATOM 749 O O . ILE A 1 95 ? -10.088 -0.831 7.706 1.00 93.38 95 ILE A O 1
ATOM 753 N N . HIS A 1 96 ? -11.341 0.960 7.195 1.00 92.62 96 HIS A N 1
ATOM 754 C CA . HIS A 1 96 ? -10.465 1.452 6.138 1.00 92.62 96 HIS A CA 1
ATOM 755 C C . HIS A 1 96 ? -9.514 2.527 6.657 1.00 92.62 96 HIS A C 1
ATOM 757 O O . HIS A 1 96 ? -9.920 3.481 7.333 1.00 92.62 96 HIS A O 1
ATOM 763 N N . ALA A 1 97 ? -8.247 2.380 6.302 1.00 93.12 97 ALA A N 1
ATOM 764 C CA . ALA A 1 97 ? -7.199 3.332 6.604 1.00 93.12 97 ALA A CA 1
ATOM 765 C C . ALA A 1 97 ? -6.321 3.585 5.380 1.00 93.12 97 ALA A C 1
ATOM 767 O O . ALA A 1 97 ? -6.451 2.923 4.349 1.00 93.12 97 ALA A O 1
ATOM 768 N N . LEU A 1 98 ? -5.422 4.552 5.519 1.00 94.38 98 LEU A N 1
ATOM 769 C CA . LEU A 1 98 ? -4.415 4.886 4.526 1.00 94.38 98 LEU A CA 1
ATOM 770 C C . LEU A 1 98 ? -3.065 5.131 5.208 1.00 94.38 98 LEU A C 1
ATOM 772 O O . LEU A 1 98 ? -3.030 5.641 6.336 1.00 94.38 98 LEU A O 1
ATOM 776 N N . PRO A 1 99 ? -1.951 4.784 4.543 1.00 93.88 99 PRO A N 1
ATOM 777 C CA . PRO A 1 99 ? -0.640 5.251 4.961 1.00 93.88 99 PRO A CA 1
ATOM 778 C C . PRO A 1 99 ? -0.593 6.783 4.889 1.00 93.88 99 PRO A C 1
ATOM 780 O O . PRO A 1 99 ? -1.168 7.402 3.994 1.00 93.88 99 PRO A O 1
ATOM 783 N N . ASN A 1 100 ? 0.106 7.403 5.836 1.00 92.88 100 ASN A N 1
ATOM 784 C CA . ASN A 1 100 ? 0.342 8.850 5.819 1.00 92.88 100 ASN A CA 1
ATOM 785 C C . ASN A 1 100 ? 1.435 9.250 4.814 1.00 92.88 100 ASN A C 1
ATOM 787 O O . ASN A 1 100 ? 1.594 10.432 4.527 1.00 92.88 100 ASN A O 1
ATOM 791 N N . GLU A 1 101 ? 2.173 8.266 4.305 1.00 90.38 101 GLU A N 1
ATOM 792 C CA . GLU A 1 101 ? 3.208 8.419 3.290 1.00 90.38 101 GLU A CA 1
ATOM 793 C C . GLU A 1 101 ? 2.697 7.932 1.932 1.00 90.38 101 GLU A C 1
ATOM 795 O O . GLU A 1 101 ? 1.817 7.071 1.853 1.00 90.38 101 GLU A O 1
ATOM 800 N N . LYS A 1 102 ? 3.285 8.445 0.846 1.00 86.06 102 LYS A N 1
ATOM 801 C CA . LYS A 1 102 ? 3.053 7.892 -0.492 1.00 86.06 102 LYS A CA 1
ATOM 802 C C . LYS A 1 102 ? 3.797 6.567 -0.619 1.00 86.06 102 LYS A C 1
ATOM 804 O O . LYS A 1 102 ? 5.025 6.549 -0.587 1.00 86.06 102 LYS A O 1
ATOM 809 N N . LEU A 1 103 ? 3.052 5.481 -0.789 1.00 87.75 103 LEU A N 1
ATOM 810 C CA . LEU A 1 103 ? 3.607 4.149 -1.002 1.00 87.75 103 LEU A CA 1
ATOM 811 C C . LEU A 1 103 ? 3.323 3.670 -2.428 1.00 87.75 103 LEU A C 1
ATOM 813 O O . LEU A 1 103 ? 2.219 3.907 -2.928 1.00 87.75 103 LEU A O 1
ATOM 817 N N . PRO A 1 104 ? 4.274 2.969 -3.067 1.00 83.56 104 PRO A N 1
ATOM 818 C CA . PRO A 1 104 ? 4.016 2.278 -4.322 1.00 83.56 104 PRO A CA 1
ATOM 819 C C . PRO A 1 104 ? 2.861 1.275 -4.203 1.00 83.56 104 PRO A C 1
ATOM 821 O O . PRO A 1 104 ? 2.650 0.638 -3.166 1.00 83.56 104 PRO A O 1
ATOM 824 N N . TYR A 1 105 ? 2.128 1.079 -5.298 1.00 83.19 105 TYR A N 1
ATOM 825 C CA . TYR A 1 105 ? 1.185 -0.032 -5.396 1.00 83.19 105 TYR A CA 1
ATOM 826 C C . TYR A 1 105 ? 1.925 -1.366 -5.212 1.00 83.19 105 TYR A C 1
ATOM 828 O O . TYR A 1 105 ? 3.003 -1.571 -5.767 1.00 83.19 105 TYR A O 1
ATOM 836 N N . GLY A 1 106 ? 1.346 -2.286 -4.443 1.00 80.75 106 GLY A N 1
ATOM 837 C CA . GLY A 1 106 ? 1.946 -3.593 -4.177 1.00 80.75 106 GLY A CA 1
ATOM 838 C C . GLY A 1 106 ? 2.944 -3.614 -3.016 1.00 80.75 106 GLY A C 1
ATOM 839 O O . GLY A 1 106 ? 3.443 -4.689 -2.684 1.00 80.75 106 GLY A O 1
ATOM 840 N N . THR A 1 107 ? 3.209 -2.483 -2.350 1.00 85.31 107 THR A N 1
ATOM 841 C CA . THR A 1 107 ? 4.040 -2.469 -1.137 1.00 85.31 107 THR A CA 1
ATOM 842 C C . THR A 1 107 ? 3.422 -3.354 -0.058 1.00 85.31 107 THR A C 1
ATOM 844 O O . THR A 1 107 ? 2.300 -3.113 0.394 1.00 85.31 107 THR A O 1
ATOM 847 N N . THR A 1 108 ? 4.165 -4.373 0.368 1.00 88.12 108 THR A N 1
ATOM 848 C CA . THR A 1 108 ? 3.784 -5.234 1.491 1.00 88.12 108 THR A CA 1
ATOM 849 C C . THR A 1 108 ? 4.327 -4.654 2.790 1.00 88.12 108 THR A C 1
ATOM 851 O O . THR A 1 108 ? 5.453 -4.159 2.838 1.00 88.12 108 THR A O 1
ATOM 854 N N . MET A 1 109 ? 3.508 -4.673 3.838 1.00 90.31 109 MET A N 1
ATOM 855 C CA . MET A 1 109 ? 3.828 -4.074 5.130 1.00 90.31 109 MET A CA 1
ATOM 856 C C . MET A 1 109 ? 3.288 -4.899 6.300 1.00 90.31 109 MET A C 1
ATOM 858 O O . MET A 1 109 ? 2.259 -5.570 6.175 1.00 90.31 109 MET A O 1
ATOM 862 N N . ILE A 1 110 ? 3.960 -4.801 7.446 1.00 92.50 110 ILE A N 1
ATOM 863 C CA . ILE A 1 110 ? 3.491 -5.303 8.740 1.00 92.50 110 ILE A CA 1
ATOM 864 C C . ILE A 1 110 ? 2.895 -4.144 9.529 1.00 92.50 110 ILE A C 1
ATOM 866 O O . ILE A 1 110 ? 3.533 -3.116 9.731 1.00 92.50 110 ILE A O 1
ATOM 870 N N . LEU A 1 111 ? 1.676 -4.336 10.015 1.00 91.06 111 LEU A N 1
ATOM 871 C CA . LEU A 1 111 ? 0.997 -3.470 10.970 1.00 91.06 111 LEU A CA 1
ATOM 872 C C . LEU A 1 111 ? 1.368 -3.932 12.374 1.00 91.06 111 LEU A C 1
ATOM 874 O O . LEU A 1 111 ? 0.953 -5.023 12.760 1.00 91.06 111 LEU A O 1
ATOM 878 N N . ASP A 1 112 ? 2.134 -3.139 13.128 1.00 81.75 112 ASP A N 1
ATOM 879 C CA . ASP A 1 112 ? 2.741 -3.646 14.371 1.00 81.75 112 ASP A CA 1
ATOM 880 C C . ASP A 1 112 ? 2.298 -2.929 15.655 1.00 81.75 112 ASP A C 1
ATOM 882 O O . ASP A 1 112 ? 2.338 -3.514 16.737 1.00 81.75 112 ASP A O 1
ATOM 886 N N . ASN A 1 113 ? 1.795 -1.693 15.573 1.00 79.00 113 ASN A N 1
ATOM 887 C CA . ASN A 1 113 ? 1.491 -0.906 16.773 1.00 79.00 113 ASN A CA 1
ATOM 888 C C . ASN A 1 113 ? 0.109 -0.270 16.755 1.00 79.00 113 ASN A C 1
ATOM 890 O O . ASN A 1 113 ? -0.225 0.469 15.839 1.00 79.00 113 ASN A O 1
ATOM 894 N N . THR A 1 114 ? -0.650 -0.446 17.841 1.00 89.50 114 THR A N 1
ATOM 895 C CA . THR A 1 114 ? -1.821 0.396 18.130 1.00 89.50 114 THR A CA 1
ATOM 896 C C . THR A 1 114 ? -1.359 1.748 18.677 1.00 89.50 114 THR A C 1
ATOM 898 O O . THR A 1 114 ? -0.597 1.802 19.649 1.00 89.50 114 THR A O 1
ATOM 901 N N . SER A 1 115 ? -1.842 2.843 18.093 1.00 93.12 115 SER A N 1
ATOM 902 C CA . SER A 1 115 ? -1.527 4.198 18.551 1.00 93.12 115 SER A CA 1
ATOM 903 C C . SER A 1 115 ? -2.063 4.474 19.959 1.00 93.12 115 SER A C 1
ATOM 905 O O . SER A 1 115 ? -3.053 3.889 20.407 1.00 93.12 115 SER A O 1
ATOM 907 N N . GLN A 1 116 ? -1.458 5.440 20.655 1.00 91.69 116 GLN A N 1
ATOM 908 C CA . GLN A 1 116 ? -1.966 5.866 21.960 1.00 91.69 116 GLN A CA 1
ATOM 909 C C . GLN A 1 116 ? -3.393 6.432 21.869 1.00 91.69 116 GLN A C 1
ATOM 911 O O . GLN A 1 116 ? -4.190 6.237 22.780 1.00 91.69 116 GLN A O 1
ATOM 916 N N . SER A 1 117 ? -3.749 7.084 20.756 1.00 90.31 117 SER A N 1
ATOM 917 C CA . SER A 1 117 ? -5.101 7.608 20.526 1.00 90.31 117 SER A CA 1
ATOM 918 C C . SER A 1 117 ? -6.162 6.506 20.498 1.00 90.31 117 SER A C 1
ATOM 920 O O . SER A 1 117 ? -7.271 6.724 20.979 1.00 90.31 117 SER A O 1
ATOM 922 N N . PHE A 1 118 ? -5.827 5.332 19.961 1.00 94.69 118 PHE A N 1
ATOM 923 C CA . PHE A 1 118 ? -6.707 4.164 19.948 1.00 94.69 118 PHE A CA 1
ATOM 924 C C . PHE A 1 118 ? -6.763 3.501 21.324 1.00 94.69 118 PHE A C 1
ATOM 926 O O . PHE A 1 118 ? -7.854 3.288 21.853 1.00 94.69 118 PHE A O 1
ATOM 933 N N . LYS A 1 119 ? -5.601 3.300 21.962 1.00 93.31 119 LYS A N 1
ATOM 934 C CA . LYS A 1 119 ? -5.516 2.748 23.325 1.00 93.31 119 LYS A CA 1
ATOM 935 C C . LYS A 1 119 ? -6.324 3.568 24.335 1.00 93.31 119 LYS A C 1
ATOM 937 O O . LYS A 1 119 ? -7.070 2.995 25.119 1.00 93.31 119 LYS A O 1
ATOM 942 N N . ASN A 1 120 ? -6.252 4.899 24.268 1.00 93.81 120 ASN A N 1
ATOM 943 C CA . ASN A 1 120 ? -7.013 5.797 25.147 1.00 93.81 120 ASN A CA 1
ATOM 944 C C . ASN A 1 120 ? -8.536 5.696 24.950 1.00 93.81 120 ASN A C 1
ATOM 946 O O . ASN A 1 120 ? -9.287 6.041 25.856 1.00 93.81 120 ASN A O 1
ATOM 950 N N . LYS A 1 121 ? -8.995 5.234 23.780 1.00 94.38 121 LYS A N 1
ATOM 951 C CA . LYS A 1 121 ? -10.410 4.950 23.489 1.00 94.38 121 LYS A CA 1
ATOM 952 C C . LYS A 1 121 ? -10.808 3.504 23.809 1.00 94.38 121 LYS A C 1
ATOM 954 O O . LYS A 1 121 ? -11.942 3.125 23.547 1.00 94.38 121 LYS A O 1
ATOM 959 N N . GLY A 1 122 ? -9.887 2.686 24.324 1.00 96.00 122 GLY A N 1
ATOM 960 C CA . GLY A 1 122 ? -10.106 1.253 24.526 1.00 96.00 122 GLY A CA 1
ATOM 961 C C . GLY A 1 122 ? -10.259 0.473 23.217 1.00 96.00 122 GLY A C 1
ATOM 962 O O . GLY A 1 122 ? -10.910 -0.566 23.198 1.00 96.00 122 GLY A O 1
ATOM 963 N N . VAL A 1 123 ? -9.682 0.970 22.118 1.00 96.56 123 VAL A N 1
ATOM 964 C CA . VAL A 1 123 ? -9.684 0.293 20.816 1.00 96.56 123 VAL A CA 1
ATOM 965 C C . VAL A 1 123 ? -8.284 -0.243 20.527 1.00 96.56 123 VAL A C 1
ATOM 967 O O . VAL A 1 123 ? -7.293 0.470 20.683 1.00 96.56 123 VAL A O 1
ATOM 970 N N . LEU A 1 124 ? -8.198 -1.494 20.090 1.00 95.69 124 LEU A N 1
ATOM 971 C CA . LEU A 1 124 ? -6.959 -2.157 19.692 1.00 95.69 124 LEU A CA 1
ATOM 972 C C . LEU A 1 124 ? -6.935 -2.378 18.182 1.00 95.69 124 LEU A C 1
ATOM 974 O O . LEU A 1 124 ? -7.977 -2.586 17.566 1.00 95.69 124 LEU A O 1
ATOM 978 N N . VAL A 1 125 ? -5.743 -2.340 17.592 1.00 94.44 125 VAL A N 1
ATOM 979 C CA . VAL A 1 125 ? -5.502 -2.690 16.187 1.00 94.44 125 VAL A CA 1
ATOM 980 C C . VAL A 1 125 ? -4.744 -4.011 16.167 1.00 94.44 125 VAL A C 1
ATOM 982 O O . VAL A 1 125 ? -3.706 -4.140 16.819 1.00 94.44 125 VAL A O 1
ATOM 985 N N . ALA A 1 126 ? -5.269 -4.994 15.441 1.00 92.12 126 ALA A N 1
ATOM 986 C CA . ALA A 1 126 ? -4.638 -6.296 15.308 1.00 92.12 126 ALA A CA 1
ATOM 987 C C . ALA A 1 126 ? -3.376 -6.199 14.443 1.00 92.12 126 ALA A C 1
ATOM 989 O O . ALA A 1 126 ? -3.370 -5.549 13.391 1.00 92.12 126 ALA A O 1
ATOM 990 N N . LYS A 1 127 ? -2.323 -6.905 14.861 1.00 91.25 127 LYS A N 1
ATOM 991 C CA . LYS A 1 127 ? -1.128 -7.065 14.035 1.00 91.25 127 LYS A CA 1
ATOM 992 C C . LYS A 1 127 ? -1.467 -7.872 12.788 1.00 91.25 127 LYS A C 1
ATOM 994 O O . LYS A 1 127 ? -2.152 -8.890 12.879 1.00 91.25 127 LYS A O 1
ATOM 999 N N . SER A 1 128 ? -1.023 -7.414 11.624 1.00 89.75 128 SER A N 1
ATOM 1000 C CA . SER A 1 128 ? -1.318 -8.090 10.355 1.00 89.75 128 SER A CA 1
ATOM 1001 C C . SER A 1 128 ? -0.331 -7.719 9.255 1.00 89.75 128 SER A C 1
ATOM 1003 O O . SER A 1 128 ? 0.266 -6.647 9.280 1.00 89.75 128 SER A O 1
ATOM 1005 N N . ILE A 1 129 ? -0.168 -8.620 8.286 1.00 90.06 129 ILE A N 1
ATOM 1006 C CA . ILE A 1 129 ? 0.562 -8.362 7.043 1.00 90.06 129 ILE A CA 1
ATOM 1007 C C . ILE A 1 129 ? -0.463 -8.003 5.975 1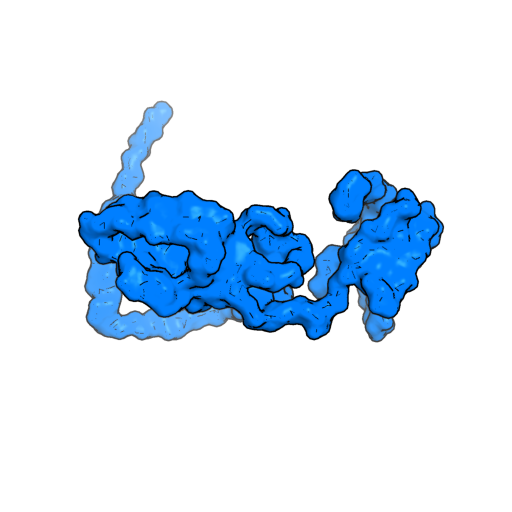.00 90.06 129 ILE A C 1
ATOM 1009 O O . ILE A 1 129 ? -1.475 -8.691 5.822 1.00 90.06 129 ILE A O 1
ATOM 1013 N N . CYS A 1 130 ? -0.213 -6.929 5.238 1.00 87.75 130 CYS A N 1
ATOM 1014 C CA . CYS A 1 130 ? -1.093 -6.491 4.164 1.00 87.75 130 CYS A CA 1
ATOM 1015 C C . CYS A 1 130 ? -0.297 -5.894 3.004 1.00 87.75 130 CYS A C 1
ATOM 1017 O O . CYS A 1 130 ? 0.818 -5.405 3.172 1.00 87.75 130 CYS A O 1
ATOM 1019 N N . THR A 1 131 ? -0.892 -5.939 1.816 1.00 87.75 131 THR A N 1
ATOM 1020 C CA . THR A 1 131 ? -0.327 -5.355 0.600 1.00 87.75 131 THR A CA 1
ATOM 1021 C C . THR A 1 131 ? -1.155 -4.143 0.205 1.00 87.75 131 THR A C 1
ATOM 1023 O O . THR A 1 131 ? -2.373 -4.251 0.041 1.00 87.75 131 THR A O 1
ATOM 1026 N N . PHE A 1 132 ? -0.504 -2.992 0.058 1.00 87.75 132 PHE A N 1
ATOM 1027 C CA . PHE A 1 132 ? -1.154 -1.744 -0.312 1.00 87.75 132 PHE A CA 1
ATOM 1028 C C . PHE A 1 132 ? -1.636 -1.788 -1.760 1.00 87.75 132 PHE A C 1
ATOM 1030 O O . PHE A 1 132 ? -0.864 -2.070 -2.676 1.00 87.75 132 PHE A O 1
ATOM 1037 N N . LYS A 1 133 ? -2.921 -1.491 -1.969 1.00 84.88 133 LYS A N 1
ATOM 1038 C CA . LYS A 1 133 ? -3.563 -1.508 -3.292 1.00 84.88 133 LYS A CA 1
ATOM 1039 C C . LYS A 1 133 ? -3.957 -0.114 -3.796 1.00 84.88 133 LYS A C 1
ATOM 1041 O O . LYS A 1 133 ? -4.827 0.001 -4.645 1.00 84.88 133 LYS A O 1
ATOM 1046 N N . GLY A 1 134 ? -3.304 0.935 -3.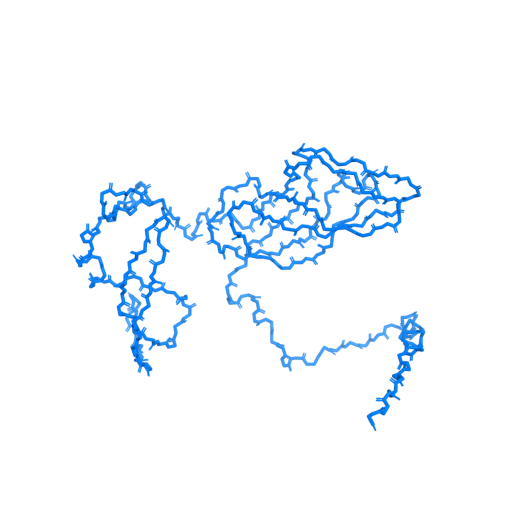292 1.00 81.88 134 GLY A N 1
ATOM 1047 C CA . GLY A 1 134 ? -3.458 2.313 -3.771 1.00 81.88 134 GLY A CA 1
ATOM 1048 C C . GLY A 1 134 ? -4.465 3.157 -2.986 1.00 81.88 134 GLY A C 1
ATOM 1049 O O . GLY A 1 134 ? -4.150 4.286 -2.624 1.00 81.88 134 GLY A O 1
ATOM 1050 N N . ASP A 1 135 ? -5.646 2.627 -2.674 1.00 83.00 135 ASP A N 1
ATOM 1051 C CA . ASP A 1 135 ? -6.738 3.410 -2.067 1.00 83.00 135 ASP A CA 1
ATOM 1052 C C . ASP A 1 135 ? -7.344 2.786 -0.805 1.00 83.00 135 ASP A C 1
ATOM 1054 O O . ASP A 1 135 ? -8.210 3.381 -0.163 1.00 83.00 135 ASP A O 1
ATOM 1058 N N . ASN A 1 136 ? -6.901 1.587 -0.433 1.00 81.31 136 ASN A N 1
ATOM 1059 C CA . ASN A 1 136 ? -7.516 0.850 0.653 1.00 81.31 136 ASN A CA 1
ATOM 1060 C C . ASN A 1 136 ? -6.492 0.026 1.436 1.00 81.31 136 ASN A C 1
ATOM 1062 O O . ASN A 1 136 ? -5.869 -0.894 0.898 1.00 81.31 136 ASN A O 1
ATOM 1066 N N . LEU A 1 137 ? -6.374 0.330 2.729 1.00 90.69 137 LEU A N 1
ATOM 1067 C CA . LEU A 1 137 ? -5.661 -0.482 3.704 1.00 90.69 137 LEU A CA 1
ATOM 1068 C C . LEU A 1 137 ? -6.655 -1.004 4.759 1.00 90.69 137 LEU A C 1
ATOM 1070 O O . LEU A 1 137 ? -7.128 -0.217 5.587 1.00 90.69 137 LEU A O 1
ATOM 1074 N N . PRO A 1 138 ? -7.005 -2.304 4.750 1.00 90.56 138 PRO A N 1
ATOM 1075 C CA . PRO A 1 138 ? -7.909 -2.863 5.746 1.00 90.56 138 PRO A CA 1
ATOM 1076 C C . PRO A 1 138 ? -7.203 -2.986 7.101 1.00 90.56 138 PRO A C 1
ATOM 1078 O O . PRO A 1 138 ? -6.172 -3.645 7.217 1.00 90.56 138 PRO A O 1
ATOM 1081 N N . LEU A 1 139 ? -7.788 -2.395 8.142 1.00 91.75 139 LEU A N 1
ATOM 1082 C CA . LEU A 1 139 ? -7.356 -2.550 9.528 1.00 91.75 139 LEU A CA 1
ATOM 1083 C C . LEU A 1 139 ? -8.391 -3.341 10.310 1.00 91.75 139 LEU A C 1
ATOM 1085 O O . LEU A 1 139 ? -9.552 -2.946 10.394 1.00 91.75 139 LEU A O 1
ATOM 1089 N N . ARG A 1 140 ? -7.958 -4.428 10.940 1.00 94.25 140 ARG A N 1
ATOM 1090 C CA . ARG A 1 140 ? -8.784 -5.178 11.884 1.00 94.25 140 ARG A CA 1
ATOM 1091 C C . ARG A 1 140 ? -8.643 -4.550 13.266 1.00 94.25 140 ARG A C 1
ATOM 1093 O O . ARG A 1 140 ? -7.533 -4.439 13.787 1.00 94.25 140 ARG A O 1
ATOM 1100 N N . VAL A 1 141 ? -9.756 -4.103 13.832 1.00 95.38 141 VAL A N 1
ATOM 1101 C CA . VAL A 1 141 ? -9.792 -3.377 15.104 1.00 95.38 141 VAL A CA 1
ATOM 1102 C C . VAL A 1 141 ? -10.796 -3.992 16.063 1.00 95.38 141 VAL A C 1
ATOM 1104 O O . VAL A 1 141 ? -11.831 -4.498 15.637 1.00 95.38 141 VAL A O 1
ATOM 1107 N N . MET A 1 142 ? -10.510 -3.904 17.357 1.00 96.44 142 MET A N 1
ATOM 1108 C CA . MET A 1 142 ? -11.361 -4.421 18.423 1.00 96.44 142 MET A CA 1
ATOM 1109 C C . MET A 1 142 ? -11.671 -3.317 19.429 1.00 96.44 142 MET A C 1
ATOM 1111 O O . MET A 1 142 ? -10.757 -2.713 19.989 1.00 96.44 142 MET A O 1
ATOM 1115 N N . ASN A 1 143 ? -12.953 -3.053 19.659 1.00 97.62 143 ASN A N 1
ATOM 1116 C CA . ASN A 1 143 ? -13.407 -2.190 20.741 1.00 97.62 143 ASN A CA 1
ATOM 1117 C C . ASN A 1 143 ? -13.568 -3.027 22.015 1.00 97.62 143 ASN A C 1
ATOM 1119 O O . ASN A 1 143 ? -14.436 -3.892 22.074 1.00 97.62 143 ASN A O 1
ATOM 1123 N N . MET A 1 144 ? -12.745 -2.744 23.023 1.00 97.38 144 MET A N 1
ATOM 1124 C CA . MET A 1 144 ? -12.726 -3.432 24.320 1.00 97.38 144 MET A CA 1
ATOM 1125 C C . MET A 1 144 ? -13.647 -2.778 25.359 1.00 97.38 144 MET A C 1
ATOM 1127 O O . MET A 1 144 ? -13.571 -3.106 26.539 1.00 97.38 144 MET A O 1
ATOM 1131 N N . THR A 1 145 ? -14.440 -1.785 24.956 1.00 97.56 145 THR A N 1
ATOM 1132 C CA . THR A 1 145 ? -15.309 -1.029 25.862 1.00 97.56 145 THR A CA 1
ATOM 1133 C C . THR A 1 145 ? -16.768 -1.440 25.702 1.00 97.56 145 THR A C 1
ATOM 1135 O O . THR A 1 145 ? -17.198 -1.864 24.627 1.00 97.56 145 THR A O 1
ATOM 1138 N N . ASP A 1 146 ? -17.554 -1.213 26.754 1.00 97.75 146 ASP A N 1
ATOM 1139 C CA . ASP A 1 146 ? -19.009 -1.413 26.755 1.00 97.75 146 ASP A CA 1
ATOM 1140 C C . ASP A 1 146 ? -19.779 -0.282 26.045 1.00 97.75 146 ASP A C 1
ATOM 1142 O O . ASP A 1 146 ? -21.010 -0.274 26.014 1.00 97.75 146 ASP A O 1
ATOM 1146 N N . LEU A 1 147 ? -19.065 0.678 25.446 1.00 97.69 147 LEU A N 1
ATOM 1147 C CA . LEU A 1 147 ? -19.631 1.819 24.733 1.00 97.69 147 LEU A CA 1
ATOM 1148 C C . LEU A 1 147 ? -19.169 1.836 23.269 1.00 97.69 147 LEU A C 1
ATOM 1150 O O . LEU A 1 147 ? -18.058 1.404 22.958 1.00 97.69 147 LEU A O 1
ATOM 1154 N N . PRO A 1 148 ? -19.996 2.337 22.336 1.00 97.62 148 PRO A N 1
ATOM 1155 C CA . PRO A 1 148 ? -19.563 2.508 20.958 1.00 97.62 148 PRO A CA 1
ATOM 1156 C C . PRO A 1 148 ? -18.426 3.536 20.883 1.00 97.62 148 PRO A C 1
ATOM 1158 O O . PRO A 1 148 ? -18.501 4.602 21.498 1.00 97.62 148 PRO A O 1
ATOM 1161 N N . GLN A 1 149 ? -17.389 3.239 20.099 1.00 97.88 149 GLN A N 1
ATOM 1162 C CA . GLN A 1 149 ? -16.225 4.113 19.937 1.00 97.88 149 GLN A CA 1
ATOM 1163 C C . GLN A 1 149 ? -16.194 4.727 18.543 1.00 97.88 149 GLN A C 1
ATOM 1165 O O . GLN A 1 149 ? -16.054 4.026 17.541 1.00 97.88 149 GLN A O 1
ATOM 1170 N N . THR A 1 150 ? -16.281 6.056 18.472 1.00 97.19 150 THR A N 1
ATOM 1171 C CA . THR A 1 150 ? -16.162 6.793 17.208 1.00 97.19 150 THR A CA 1
ATOM 1172 C C . THR A 1 150 ? -14.709 7.172 16.941 1.00 97.19 150 THR A C 1
ATOM 1174 O O . THR A 1 150 ? -14.065 7.885 17.721 1.00 97.19 150 THR A O 1
ATOM 1177 N N . LEU A 1 151 ? -14.191 6.719 15.806 1.00 95.94 151 LEU A N 1
ATOM 1178 C CA . LEU A 1 151 ? -12.884 7.057 15.262 1.00 95.94 151 LEU A CA 1
ATOM 1179 C C . LEU A 1 151 ? -13.071 8.068 14.136 1.00 95.94 151 LEU A C 1
ATOM 1181 O O . LEU A 1 151 ? -13.822 7.824 13.196 1.00 95.94 151 LEU A O 1
ATOM 1185 N N . TYR A 1 152 ? -12.398 9.211 14.229 1.00 96.19 152 TYR A N 1
ATOM 1186 C CA . TYR A 1 152 ? -12.521 10.271 13.234 1.00 96.19 152 TYR A CA 1
ATOM 1187 C C . TYR A 1 152 ? -11.507 10.084 12.110 1.00 96.19 152 TYR A C 1
ATOM 1189 O O . TYR A 1 152 ? -10.425 9.526 12.322 1.00 96.19 152 TYR A O 1
ATOM 1197 N N . LYS A 1 153 ? -11.839 10.610 10.930 1.00 95.38 153 LYS A N 1
ATOM 1198 C CA . LYS A 1 153 ? -10.899 10.719 9.812 1.00 95.38 153 LYS A CA 1
ATOM 1199 C C . LYS A 1 153 ? -9.579 11.356 10.273 1.00 95.38 153 LYS A C 1
ATOM 1201 O O . LYS A 1 153 ? -9.583 12.245 11.123 1.00 95.38 153 LYS A O 1
ATOM 1206 N N . ASN A 1 154 ? -8.465 10.894 9.712 1.00 94.50 154 ASN A N 1
ATOM 1207 C CA . ASN A 1 154 ? -7.095 11.306 10.029 1.00 94.50 154 ASN A CA 1
ATOM 1208 C C . ASN A 1 154 ? -6.634 10.979 11.462 1.00 94.50 154 ASN A C 1
ATOM 1210 O O . ASN A 1 154 ? -5.546 11.389 11.865 1.00 94.50 154 ASN A O 1
ATOM 1214 N N . THR A 1 155 ? -7.410 10.218 12.245 1.00 95.00 155 THR A N 1
ATOM 1215 C CA . THR A 1 155 ? -6.909 9.692 13.523 1.00 95.00 155 THR A CA 1
ATOM 1216 C C . THR A 1 155 ? -5.867 8.619 13.231 1.00 95.00 155 THR A C 1
ATOM 1218 O O . THR A 1 155 ? -6.170 7.641 12.549 1.00 95.00 155 THR A O 1
ATOM 1221 N N . CYS A 1 156 ? -4.659 8.781 13.774 1.00 95.00 156 CYS A N 1
ATOM 1222 C CA . CYS A 1 156 ? -3.601 7.779 13.679 1.00 95.00 156 CYS A CA 1
ATOM 1223 C C . CYS A 1 156 ? -4.053 6.481 14.362 1.00 95.00 156 CYS A C 1
ATOM 1225 O O . CYS A 1 156 ? -4.342 6.487 15.562 1.00 95.00 156 CYS A O 1
ATOM 1227 N N . ALA A 1 157 ? -4.107 5.384 13.614 1.00 94.56 157 ALA A N 1
ATOM 1228 C CA . ALA A 1 157 ? -4.423 4.050 14.116 1.00 94.56 157 ALA A CA 1
ATOM 1229 C C . ALA A 1 157 ? -3.181 3.333 14.643 1.00 94.56 157 ALA A C 1
ATOM 1231 O O . ALA A 1 157 ? -3.257 2.593 15.623 1.00 94.56 157 ALA A O 1
ATOM 1232 N N . GLY A 1 158 ? -2.025 3.599 14.038 1.00 93.56 158 GLY A N 1
ATOM 1233 C CA . GLY A 1 158 ? -0.825 2.837 14.322 1.00 93.56 158 GLY A CA 1
ATOM 1234 C C . GLY A 1 158 ? 0.357 3.180 13.439 1.00 93.56 158 GLY A C 1
ATOM 1235 O O . GLY A 1 158 ? 0.352 4.189 12.729 1.00 93.56 158 GLY A O 1
ATOM 1236 N N . THR A 1 159 ? 1.359 2.308 13.485 1.00 94.25 159 THR A N 1
ATOM 1237 C CA . THR A 1 159 ? 2.497 2.327 12.565 1.00 94.25 159 THR A CA 1
ATOM 1238 C C . THR A 1 159 ? 2.576 1.032 11.772 1.00 94.25 159 THR A C 1
ATOM 1240 O O . THR A 1 159 ? 2.150 -0.023 12.251 1.00 94.25 159 THR A O 1
ATOM 1243 N N . ALA A 1 160 ? 3.144 1.131 10.576 1.00 93.12 160 ALA A N 1
ATOM 1244 C CA . ALA A 1 160 ? 3.496 0.001 9.739 1.00 93.12 160 ALA A CA 1
ATOM 1245 C C . ALA A 1 160 ? 4.943 0.083 9.282 1.00 93.12 160 ALA A C 1
ATOM 1247 O O . ALA A 1 160 ? 5.486 1.178 9.122 1.00 93.12 160 ALA A O 1
ATOM 1248 N N . GLU A 1 161 ? 5.512 -1.089 9.038 1.00 92.12 161 GLU A N 1
ATOM 1249 C CA . GLU A 1 161 ? 6.851 -1.260 8.497 1.00 92.12 161 GLU A CA 1
ATOM 1250 C C . GLU A 1 161 ? 6.786 -1.961 7.147 1.00 92.12 161 GLU A C 1
ATOM 1252 O O . GLU A 1 161 ? 6.023 -2.916 6.982 1.00 92.12 161 GLU A O 1
ATOM 1257 N N . THR A 1 162 ? 7.551 -1.480 6.167 1.00 89.19 162 THR A N 1
ATOM 1258 C CA . THR A 1 162 ? 7.638 -2.157 4.869 1.00 89.19 162 THR A CA 1
ATOM 1259 C C . THR A 1 162 ? 8.420 -3.455 4.986 1.00 89.19 162 THR A C 1
ATOM 1261 O O . THR A 1 162 ? 9.373 -3.568 5.754 1.00 89.19 162 THR A O 1
ATOM 1264 N N . VAL A 1 163 ? 7.998 -4.453 4.213 1.00 82.25 163 VAL A N 1
ATOM 1265 C CA . VAL A 1 163 ? 8.638 -5.764 4.195 1.00 82.25 163 VAL A CA 1
ATOM 1266 C C . VAL A 1 163 ? 9.176 -6.047 2.804 1.00 82.25 163 VAL A C 1
ATOM 1268 O O . VAL A 1 163 ? 8.421 -6.041 1.831 1.00 82.25 163 VAL A O 1
ATOM 1271 N N . CYS A 1 164 ? 10.471 -6.335 2.723 1.00 65.94 164 CYS A N 1
ATOM 1272 C CA . CYS A 1 164 ? 11.083 -6.913 1.533 1.00 65.94 164 CYS A CA 1
ATOM 1273 C C . CYS A 1 164 ? 10.833 -8.427 1.520 1.00 65.94 164 CYS A C 1
ATOM 1275 O O . CYS A 1 164 ? 10.826 -9.059 2.576 1.00 65.94 164 CYS A O 1
ATOM 1277 N N . SER A 1 165 ? 10.634 -9.016 0.340 1.00 55.12 165 SER A N 1
ATOM 1278 C CA . SER A 1 165 ? 10.292 -10.436 0.133 1.00 55.12 165 SER A CA 1
ATOM 1279 C C . SER A 1 165 ? 11.185 -11.409 0.918 1.00 55.12 165 SER A C 1
ATOM 1281 O O . SER A 1 165 ? 10.703 -12.411 1.442 1.00 55.12 165 SER A O 1
ATOM 1283 N N . GLU A 1 166 ? 12.468 -11.071 1.061 1.00 50.44 166 GLU A N 1
ATOM 1284 C CA . GLU A 1 166 ? 13.473 -11.840 1.806 1.00 50.44 166 GLU A CA 1
ATOM 1285 C C . GLU A 1 166 ? 13.146 -11.979 3.306 1.00 50.44 166 GLU A C 1
ATOM 1287 O O . GLU A 1 166 ? 13.500 -12.976 3.930 1.00 50.44 166 GLU A O 1
ATOM 1292 N N . ASN A 1 167 ? 12.404 -11.028 3.882 1.00 47.25 167 ASN A N 1
ATOM 1293 C CA . ASN A 1 167 ? 12.099 -10.973 5.315 1.00 47.25 167 ASN A CA 1
ATOM 1294 C C . ASN A 1 167 ? 10.816 -11.730 5.709 1.00 47.25 167 ASN A C 1
ATOM 1296 O O . ASN A 1 167 ? 10.555 -11.903 6.898 1.00 47.25 167 ASN A O 1
ATOM 1300 N N . ILE A 1 168 ? 9.993 -12.169 4.745 1.00 48.91 168 ILE A N 1
ATOM 1301 C CA . ILE A 1 168 ? 8.742 -12.914 5.020 1.00 48.91 168 ILE A CA 1
ATOM 1302 C C . ILE A 1 168 ? 9.009 -14.417 5.141 1.00 48.91 168 ILE A C 1
ATOM 1304 O O . ILE A 1 168 ? 8.266 -15.131 5.817 1.00 48.91 168 ILE A O 1
ATOM 1308 N N . LEU A 1 169 ? 10.100 -14.902 4.545 1.00 46.62 169 LEU A N 1
ATOM 1309 C CA . LEU A 1 169 ? 10.551 -16.286 4.654 1.00 46.62 169 LEU A CA 1
ATOM 1310 C C . LEU A 1 169 ? 11.278 -16.512 5.988 1.00 46.62 169 LEU A C 1
ATOM 1312 O O . LEU A 1 169 ? 12.422 -16.958 6.039 1.00 46.62 169 LEU A O 1
ATOM 1316 N N . GLY A 1 170 ? 10.589 -16.242 7.098 1.00 43.31 170 GLY A N 1
ATOM 1317 C CA . GLY A 1 170 ? 10.908 -16.917 8.347 1.00 43.31 170 GLY A CA 1
ATOM 1318 C C . GLY A 1 170 ? 10.837 -18.416 8.078 1.00 43.31 170 GLY A C 1
ATOM 1319 O O . GLY A 1 170 ? 9.861 -18.892 7.501 1.00 43.31 170 GLY A O 1
ATOM 1320 N N . ASN A 1 171 ? 11.901 -19.138 8.416 1.00 42.50 171 ASN A N 1
ATOM 1321 C CA . ASN A 1 171 ? 12.050 -20.564 8.165 1.00 42.50 171 ASN A CA 1
ATOM 1322 C C . ASN A 1 171 ? 10.847 -21.334 8.749 1.00 42.50 171 ASN A C 1
ATOM 1324 O O . ASN A 1 171 ? 10.847 -21.705 9.917 1.00 42.50 171 ASN A O 1
ATOM 1328 N N . ILE A 1 172 ? 9.811 -21.570 7.940 1.00 50.22 172 ILE A N 1
ATOM 1329 C CA . ILE A 1 172 ? 8.585 -22.306 8.301 1.00 50.22 172 ILE A CA 1
ATOM 1330 C C . ILE A 1 172 ? 8.859 -23.780 8.641 1.00 50.22 172 ILE A C 1
ATOM 1332 O O . ILE A 1 172 ? 7.957 -24.485 9.080 1.00 50.22 172 ILE A O 1
ATOM 1336 N N . ASN A 1 173 ? 10.107 -24.229 8.474 1.00 44.47 173 ASN A N 1
ATOM 1337 C CA . ASN A 1 173 ? 10.589 -25.542 8.894 1.00 44.47 173 ASN A CA 1
ATOM 1338 C C . ASN A 1 173 ? 11.227 -25.544 10.292 1.00 44.47 173 ASN A C 1
ATOM 1340 O O . ASN A 1 173 ? 11.675 -26.595 10.743 1.00 44.47 173 ASN A O 1
ATOM 1344 N N . ALA A 1 174 ? 11.306 -24.402 10.980 1.00 45.12 174 ALA A N 1
ATOM 1345 C CA . ALA A 1 174 ? 11.578 -24.419 12.407 1.00 45.12 174 ALA A CA 1
ATOM 1346 C C . ALA A 1 174 ? 10.276 -24.812 13.109 1.00 45.12 174 ALA A C 1
ATOM 1348 O O . ALA A 1 174 ? 9.334 -24.018 13.160 1.00 45.12 174 ALA A O 1
ATOM 1349 N N . GLU A 1 175 ? 10.209 -26.041 13.629 1.00 49.06 175 GLU A N 1
ATOM 1350 C CA . GLU A 1 175 ? 9.229 -26.353 14.666 1.00 49.06 175 GLU A CA 1
ATOM 1351 C C . GLU A 1 175 ? 9.362 -25.266 15.738 1.00 49.06 175 GLU A C 1
ATOM 1353 O O . GLU A 1 175 ? 10.464 -25.049 16.251 1.00 49.06 175 GLU A O 1
ATOM 1358 N N . PRO A 1 176 ? 8.298 -24.504 16.036 1.00 51.59 176 PRO A N 1
ATOM 1359 C CA . PRO A 1 176 ? 8.389 -23.564 17.125 1.00 51.59 176 PRO A CA 1
ATOM 1360 C C . PRO A 1 176 ? 8.617 -24.381 18.397 1.00 51.59 176 PRO A C 1
ATOM 1362 O O . PRO A 1 176 ? 7.793 -25.238 18.722 1.00 51.59 176 PRO A O 1
ATOM 1365 N N . ASP A 1 177 ? 9.698 -24.097 19.127 1.00 51.66 177 ASP A N 1
ATOM 1366 C CA . ASP A 1 177 ? 9.882 -24.535 20.516 1.00 51.66 177 ASP A CA 1
ATOM 1367 C C . ASP A 1 177 ? 8.831 -23.824 21.382 1.00 51.66 177 ASP A C 1
ATOM 1369 O O 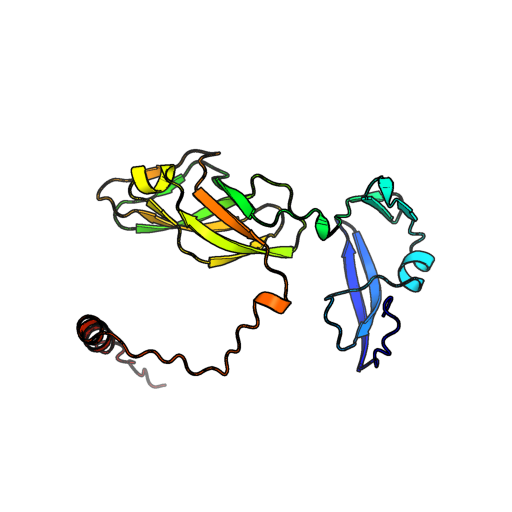. ASP A 1 177 ? 9.086 -22.883 22.136 1.00 51.66 177 ASP A O 1
ATOM 1373 N N . LEU A 1 178 ? 7.580 -24.231 21.208 1.00 56.91 178 LEU A N 1
ATOM 1374 C CA . LEU A 1 178 ? 6.413 -23.668 21.855 1.00 56.91 178 LEU A CA 1
ATOM 1375 C C . LEU A 1 178 ? 6.190 -24.467 23.140 1.00 56.91 178 LEU A C 1
ATOM 1377 O O . LEU A 1 178 ? 5.205 -25.184 23.305 1.00 56.91 178 LEU A O 1
ATOM 1381 N N . VAL A 1 179 ? 7.144 -24.354 24.067 1.00 67.31 179 VAL A N 1
ATOM 1382 C CA . VAL A 1 179 ? 6.936 -24.785 25.451 1.00 67.31 179 VAL A CA 1
ATOM 1383 C C . VAL A 1 179 ? 5.951 -23.798 26.069 1.00 67.31 179 VAL A C 1
ATOM 1385 O O . VAL A 1 179 ? 6.323 -22.718 26.529 1.00 67.31 179 VAL A O 1
ATOM 1388 N N . LEU A 1 180 ? 4.663 -24.140 26.014 1.00 59.56 180 LEU A N 1
ATOM 1389 C CA . LEU A 1 180 ? 3.614 -23.325 26.613 1.00 59.56 180 LEU A CA 1
ATOM 1390 C C . LEU A 1 180 ? 3.801 -23.272 28.142 1.00 59.56 180 LEU A C 1
ATOM 1392 O O . LEU A 1 180 ? 3.838 -24.327 28.782 1.00 59.56 180 LEU A O 1
ATOM 1396 N N . PRO A 1 181 ? 3.840 -22.069 28.743 1.00 76.00 181 PRO A N 1
ATOM 1397 C CA . PRO A 1 181 ? 3.721 -21.894 30.186 1.00 76.00 181 PRO A CA 1
ATOM 1398 C C . PRO A 1 181 ? 2.498 -22.638 30.746 1.00 76.00 181 PRO A C 1
ATOM 1400 O O . PRO A 1 181 ? 1.427 -22.589 30.138 1.00 76.00 181 PRO A O 1
ATOM 1403 N N . GLU A 1 182 ? 2.625 -23.266 31.922 1.00 75.31 182 GLU A N 1
ATOM 1404 C CA . GLU A 1 182 ? 1.561 -24.083 32.547 1.00 75.31 182 GLU A CA 1
ATOM 1405 C C . GLU A 1 182 ? 0.197 -23.377 32.580 1.00 75.31 182 GLU A C 1
ATOM 1407 O O . GLU A 1 182 ? -0.828 -23.966 32.244 1.00 75.31 182 GLU A O 1
ATOM 1412 N N . HIS A 1 183 ? 0.179 -22.080 32.897 1.00 74.12 183 HIS A N 1
ATOM 1413 C CA . HIS A 1 183 ? -1.057 -21.299 33.002 1.00 74.12 183 HIS A CA 1
ATOM 1414 C C . HIS A 1 183 ? -1.797 -21.100 31.665 1.00 74.12 183 HIS A C 1
ATOM 1416 O O . HIS A 1 183 ? -2.981 -20.770 31.674 1.00 74.12 183 HIS A O 1
ATOM 1422 N N . MET A 1 184 ? -1.135 -21.298 30.519 1.00 56.41 184 MET A N 1
ATOM 1423 C CA . MET A 1 184 ? -1.763 -21.227 29.194 1.00 56.41 184 MET A CA 1
ATOM 1424 C C . MET A 1 184 ? -2.209 -22.595 28.656 1.00 56.41 184 MET A C 1
ATOM 1426 O O . MET A 1 184 ? -2.972 -22.640 27.690 1.00 56.41 184 MET A O 1
ATOM 1430 N N . GLN A 1 185 ? -1.824 -23.712 29.286 1.00 71.31 185 GLN A N 1
ATOM 1431 C CA . GLN A 1 185 ? -2.277 -25.050 28.870 1.00 71.31 185 GLN A CA 1
ATOM 1432 C C . GLN A 1 185 ? -3.797 -25.218 29.042 1.00 71.31 185 GLN A C 1
ATOM 1434 O O . GLN A 1 185 ? -4.467 -25.769 28.166 1.00 71.31 185 GLN A O 1
ATOM 1439 N N . VAL A 1 186 ? -4.355 -24.619 30.100 1.00 70.38 186 VAL A N 1
ATOM 1440 C CA . VAL A 1 186 ? -5.801 -24.579 30.394 1.00 70.38 186 VAL A CA 1
ATOM 1441 C C . VAL A 1 186 ? -6.612 -23.964 29.242 1.00 70.38 186 VAL A C 1
ATOM 1443 O O . VAL A 1 186 ? -7.754 -24.349 28.995 1.00 70.38 186 VAL A O 1
ATOM 1446 N N . VAL A 1 187 ? -6.037 -23.019 28.490 1.00 62.31 187 VAL A N 1
ATOM 1447 C CA . VAL A 1 187 ? -6.725 -22.352 27.372 1.00 62.31 187 VAL A CA 1
ATOM 1448 C C . VAL A 1 187 ? -6.931 -23.317 26.200 1.00 62.31 187 VAL A C 1
ATOM 1450 O O . VAL A 1 187 ? -7.999 -23.320 25.593 1.00 62.31 187 VAL A O 1
ATOM 1453 N N . ILE A 1 188 ? -5.962 -24.192 25.912 1.00 62.25 188 ILE A N 1
ATOM 1454 C CA . ILE A 1 188 ? -6.061 -25.169 24.815 1.00 62.25 188 ILE A CA 1
ATOM 1455 C C . ILE A 1 188 ? -7.071 -26.274 25.139 1.00 62.25 188 ILE A C 1
ATOM 1457 O O . ILE A 1 188 ? -7.823 -26.695 24.256 1.00 62.25 188 ILE A O 1
ATOM 1461 N N . GLU A 1 189 ? -7.123 -26.733 26.389 1.00 56.66 189 GLU A N 1
ATOM 1462 C CA . GLU A 1 189 ? -8.112 -27.730 26.819 1.00 56.66 189 GLU A CA 1
ATOM 1463 C C . GLU A 1 189 ? -9.545 -27.214 26.650 1.00 56.66 189 GLU A C 1
ATOM 1465 O O . GLU A 1 189 ? -10.413 -27.947 26.173 1.00 56.66 189 GLU A O 1
ATOM 1470 N N . ASN A 1 190 ? -9.765 -25.924 26.917 1.00 55.97 190 ASN A N 1
ATOM 1471 C CA . ASN A 1 190 ? -11.060 -25.276 26.719 1.00 55.97 190 ASN A CA 1
ATOM 1472 C C . ASN A 1 190 ? -11.401 -25.018 25.239 1.00 55.97 190 ASN A C 1
ATOM 1474 O O . ASN A 1 190 ? -12.576 -24.997 24.881 1.00 55.97 190 ASN A O 1
ATOM 1478 N N . VAL A 1 191 ? -10.404 -24.873 24.357 1.00 50.31 191 VAL A N 1
ATOM 1479 C CA . VAL A 1 191 ? -10.615 -24.699 22.904 1.00 50.31 191 VAL A CA 1
ATOM 1480 C C . VAL A 1 191 ? -10.944 -26.024 22.200 1.00 50.31 191 VAL A C 1
ATOM 1482 O O . VAL A 1 191 ? -11.640 -26.026 21.185 1.00 50.31 191 VAL A O 1
ATOM 1485 N N . LYS A 1 192 ? -10.512 -27.176 22.734 1.00 43.12 192 LYS A N 1
ATOM 1486 C CA . LYS A 1 192 ? -10.791 -28.498 22.132 1.00 43.12 192 LYS A CA 1
ATOM 1487 C C . LYS A 1 192 ? -12.247 -28.958 22.265 1.00 43.12 192 LYS A C 1
ATOM 1489 O O . LYS A 1 192 ? -12.627 -29.958 21.651 1.00 43.12 192 LYS A O 1
ATOM 1494 N N . VAL A 1 193 ? -13.083 -28.245 23.015 1.00 44.34 193 VAL A N 1
ATOM 1495 C CA . VAL A 1 193 ? -14.491 -28.603 23.185 1.00 44.34 193 VAL A CA 1
ATOM 1496 C C . VAL A 1 193 ? -15.362 -27.769 22.241 1.00 44.34 193 VAL A C 1
ATOM 1498 O O . VAL A 1 193 ? -15.679 -26.616 22.510 1.00 44.34 193 VAL A O 1
ATOM 1501 N N . THR A 1 194 ? -15.824 -28.437 21.174 1.00 37.91 194 THR A N 1
ATOM 1502 C CA . THR A 1 194 ? -16.988 -28.135 20.301 1.00 37.91 194 THR A CA 1
ATOM 1503 C C . THR A 1 194 ? -16.676 -27.758 18.845 1.00 37.91 194 THR A C 1
ATOM 1505 O O . THR A 1 194 ? -17.001 -26.676 18.373 1.00 37.91 194 THR A O 1
ATOM 1508 N N . LEU A 1 195 ? -16.197 -28.735 18.071 1.00 30.17 195 LEU A N 1
ATOM 1509 C CA . LEU A 1 195 ? -16.578 -28.881 16.659 1.00 30.17 195 LEU A CA 1
ATOM 1510 C C . LEU A 1 195 ? -17.108 -30.304 16.446 1.00 30.17 195 LEU A C 1
ATOM 1512 O O . LEU A 1 195 ? -16.386 -31.212 16.039 1.00 30.17 195 LEU A O 1
ATOM 1516 N N . ARG A 1 196 ? -18.387 -30.524 16.779 1.00 32.66 196 ARG A N 1
ATOM 1517 C CA . ARG A 1 196 ? -19.103 -31.741 16.376 1.00 32.66 196 ARG A CA 1
ATOM 1518 C C . ARG A 1 196 ? -19.651 -31.531 14.968 1.00 32.66 196 ARG A C 1
ATOM 1520 O O . ARG A 1 196 ? -20.594 -30.773 14.774 1.00 32.66 196 ARG A O 1
ATOM 1527 N N . TRP A 1 197 ? -19.050 -32.216 14.004 1.00 31.44 197 TRP A N 1
ATOM 1528 C CA . TRP A 1 197 ? -19.558 -32.340 12.643 1.00 31.44 197 TRP A CA 1
ATOM 1529 C C . TRP A 1 197 ? -20.876 -33.128 12.652 1.00 31.44 197 TRP A C 1
ATOM 1531 O O . TRP A 1 197 ? -20.904 -34.286 13.071 1.00 31.44 197 TRP A O 1
ATOM 1541 N N . ILE A 1 198 ? -21.970 -32.516 12.193 1.00 33.12 198 ILE A N 1
ATOM 1542 C CA . ILE A 1 198 ? -23.212 -33.228 11.871 1.00 33.12 198 ILE A CA 1
ATOM 1543 C C . ILE A 1 198 ? -23.096 -33.685 10.415 1.00 33.12 198 ILE A C 1
ATOM 1545 O O . ILE A 1 198 ? -23.223 -32.885 9.493 1.00 33.12 198 ILE A O 1
ATOM 1549 N N . ASN A 1 199 ? -22.836 -34.977 10.211 1.00 33.09 199 ASN A N 1
ATOM 1550 C CA . ASN A 1 199 ? -22.944 -35.620 8.903 1.00 33.09 199 ASN A CA 1
ATOM 1551 C C . ASN A 1 199 ? -24.423 -35.701 8.494 1.00 33.09 199 ASN A C 1
ATOM 1553 O O . ASN A 1 199 ? -25.165 -36.529 9.025 1.00 33.09 199 ASN A O 1
ATOM 1557 N N . ALA A 1 200 ? -24.844 -34.881 7.530 1.00 29.14 200 ALA A N 1
ATOM 1558 C CA . ALA A 1 200 ? -26.066 -35.116 6.768 1.00 29.14 200 ALA A CA 1
ATOM 1559 C C . ALA A 1 200 ? -25.748 -36.101 5.628 1.00 29.14 200 ALA A C 1
ATOM 1561 O O . ALA A 1 200 ? -24.922 -35.814 4.764 1.00 29.14 200 ALA A O 1
ATOM 1562 N N . LYS A 1 201 ? -26.364 -37.287 5.672 1.00 33.59 201 LYS A N 1
ATOM 1563 C CA . LYS A 1 201 ? -26.320 -38.300 4.608 1.00 33.59 201 LYS A CA 1
ATOM 1564 C C . LYS A 1 201 ? -27.157 -37.844 3.403 1.00 33.59 201 LYS A C 1
ATOM 1566 O O . LYS A 1 201 ? -28.273 -37.369 3.602 1.00 33.59 201 LYS A O 1
ATOM 1571 N N . LEU A 1 202 ? -26.610 -38.039 2.199 1.00 34.03 202 LEU A N 1
ATOM 1572 C CA . LEU A 1 202 ? -27.374 -38.292 0.969 1.00 34.03 202 LEU A CA 1
ATOM 1573 C C . LEU A 1 202 ? -28.019 -39.683 1.038 1.00 34.03 202 LEU A C 1
ATOM 1575 O O . LEU A 1 202 ? -27.381 -40.585 1.636 1.00 34.03 202 LEU A O 1
#

Secondary structure (DSSP, 8-state):
-TTS--PPEEEEEEEEEEETTEEEEEEEEEE--SSS----HHHHHHTT-EEETTTTEEEETTEEEE---GGGS-SEEEEEESS-EEEPTTEEEEEEEEESS---TT-EEEEEEE-HHHHTTTEEE--EEEE--SS-EEEEEEE-SSS-EEEPTT-EEEEEEE--GGGT---TTS-------HHHHHHHHHHTS---------

Radius of gyration: 23.29 Å; chains: 1; bounding box: 53×51×62 Å

pLDDT: mean 82.03, std 17.69, range [29.14, 98.06]